Protein AF-0000000082700408 (afdb_homodimer)

Sequence (330 aa):
LHREDLQDSHQLRCMERTVGEIAFQLDRRILASVFQDRVRLYGISVSNITEKINEFSIDCQTNKVNENKRSEMLKRYSDIMNKLCEYGYDPKVHPQFSEYLVNTYGILKERPQPGSNELKSLMDPETLKKTASSAVPADDLKDVLVLLRCLKHLSKEDGKPLFVWLHREDLQDSHQLRCMERTVGEIAFQLDRRILASVFQDRVRLYGISVSNITEKINEFSIDCQTNKVNENKRSEMLKRYSDIMNKLCEYGYDPKVHPQFSEYLVNTYGILKERPQPGSNELKSLMDPETLKKTASSAVPADDLKDVLVLLRCLKHLSKEDGKPLFVW

Organism: NCBI:txid1415580

pLDDT: mean 93.38, std 8.68, range [39.99, 98.85]

Solvent-accessible surface area (backbone atoms only — not comparable to full-atom values): 17845 Å² total; per-residue (Å²): 115,65,64,60,52,48,50,49,48,52,51,45,49,52,32,27,10,49,49,7,31,49,36,48,43,36,47,50,52,54,47,44,62,40,43,70,90,52,90,52,58,62,74,56,35,72,70,48,38,69,61,47,46,55,60,70,18,40,35,88,89,75,71,39,74,38,63,68,59,35,50,52,36,50,48,40,44,49,51,51,50,57,56,35,38,75,51,63,47,43,87,89,49,46,37,58,49,33,36,51,38,31,38,71,44,31,54,69,90,65,82,61,56,87,89,34,70,66,39,52,42,66,62,31,68,69,52,46,51,53,37,39,64,71,48,44,60,77,88,48,35,63,59,51,51,28,46,48,51,38,32,50,52,50,20,64,71,73,69,46,65,62,68,77,130,115,66,61,61,49,47,52,49,47,50,52,44,50,53,32,27,9,50,47,7,32,49,35,49,42,37,48,49,52,53,48,44,62,39,42,70,90,51,90,53,60,62,75,57,36,72,73,47,40,70,60,48,45,57,59,70,18,39,34,88,89,74,71,39,72,37,62,68,58,34,51,51,36,50,46,39,44,50,52,52,49,56,57,34,37,76,50,64,47,40,86,90,50,46,37,58,50,33,38,49,37,31,38,72,43,31,54,69,88,67,83,62,55,86,89,34,70,65,40,54,42,66,62,30,67,69,53,46,51,54,37,38,62,71,47,46,58,76,88,48,35,64,59,50,51,28,46,46,50,39,33,51,51,51,20,63,71,73,70,45,64,64,68,78,130

Nearest PDB structures (foldseek):
  3t8s-assembly2_B  TM=2.543E-01  e=2.440E+00  Rattus norvegicus
  3t8s-assembly2_B  TM=2.547E-01  e=2.663E+00  Rattus norvegicus

Radius of gyration: 21.53 Å; Cα contacts (8 Å, |Δi|>4): 358; chains: 2; bounding box: 53×54×48 Å

Foldseek 3Di:
DVVVVVVVVVLLLVLLQLLLQLLVLLFVLLLCQLCVPDDDDPPDTLLCPLVVLQVVQQDPVVRHGNPVSSVSSVVSNVVLQVVLVVLVDDSVPSRVVSVVSCVVRNHDPDDDDPPDPVNVLSQDLVSSLVSLVPRDDPVCSVSSNSSSSSLVVVCVVVVHGSGDD/DVVVVVVVVVLLLVLLQLLLQLLVLLFVLLLCQLCVPDDDDVPDTLLCPLVVLQVVQQDPVVRHGNPVSSVSSVVSNVVLQVVLVVLVDDSVPSRVVSVVSCVVRNHDPDDDDPPDPVNVLSQDLVSSLVSLVPRDDPVCSVSSNSSSSSLVVVCVVVVHGSGDD

InterPro domains:
  IPR026715 Speriolin [PTHR22192] (7-165)
  IPR029384 Speriolin, C-terminal [PF15059] (19-165)

Secondary structure (DSSP, 8-state):
-HHHHHHHHHHHHHHHHHHHHHHHHHHHHHHHHH-TT-S--TT--GGGHHHHHHHHTB-TTT--B-HHHHHHHHHHHHHHHHHHHTTT--TTTHHHHHHHHHHHH---SSPPPTT-HHHHHHT-HHHHHHHHHHHS-HHHHHHHHHHHHHHHHHHHHHT--SS--/-HHHHHHHHHHHHHHHHHHHHHHHHHHHHHHHHH-TT-S--TT--GGGHHHHHHHHTB-TTT--B-HHHHHHHHHHHHHHHHHHHTTT--TTTHHHHHHHHHHHH---SSPPPTT-HHHHHHT-HHHHHHHHHHHS-HHHHHHHHHHHHHHHHHHHHHT--SS--

Structure (mmCIF, N/CA/C/O backbone):
data_AF-0000000082700408-model_v1
#
loop_
_entity.id
_entity.type
_entity.pdbx_description
1 polymer 'Speriolin-like protein'
#
loop_
_atom_site.group_PDB
_atom_site.id
_atom_site.type_symbol
_atom_site.label_atom_id
_atom_site.label_alt_id
_atom_site.label_comp_id
_atom_site.label_asym_id
_atom_site.label_entity_id
_atom_site.label_seq_id
_atom_site.pdbx_PDB_ins_code
_atom_site.Cartn_x
_atom_site.Cartn_y
_atom_site.Cartn_z
_atom_site.occupancy
_atom_site.B_iso_or_equiv
_atom_site.auth_seq_id
_atom_site.auth_comp_id
_atom_site.auth_asym_id
_atom_site.auth_atom_id
_atom_site.pdbx_PDB_model_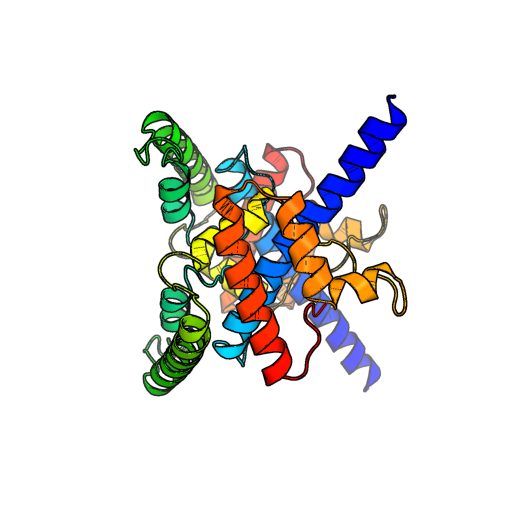num
ATOM 1 N N . LEU A 1 1 ? 27.05 -9.124 -28.325 1 39.99 1 LEU A N 1
ATOM 2 C CA . LEU A 1 1 ? 27.127 -9.781 -27.025 1 39.99 1 LE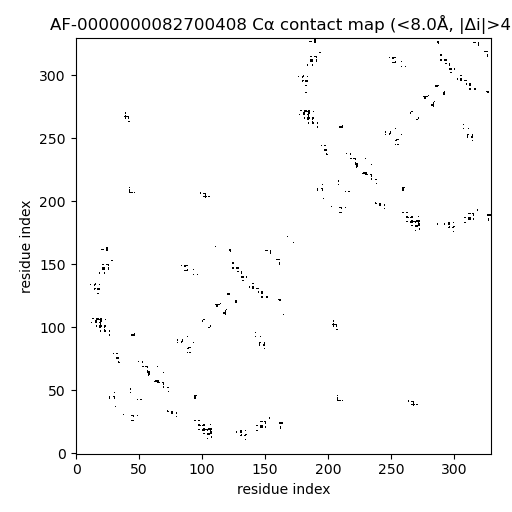U A CA 1
ATOM 3 C C . LEU A 1 1 ? 26.513 -8.907 -25.936 1 39.99 1 LEU A C 1
ATOM 5 O O . LEU A 1 1 ? 25.73 -9.389 -25.115 1 39.99 1 LEU A O 1
ATOM 9 N N . HIS A 1 2 ? 26.712 -7.443 -25.977 1 56.14 2 HIS A N 1
ATOM 10 C CA . HIS A 1 2 ? 26.285 -6.479 -24.969 1 56.14 2 HIS A CA 1
ATOM 11 C C . HIS A 1 2 ? 24.797 -6.169 -25.099 1 56.14 2 HIS A C 1
ATOM 13 O O . HIS A 1 2 ? 24.085 -6.091 -24.095 1 56.14 2 HIS A O 1
ATOM 19 N N . ARG A 1 3 ? 24.446 -5.944 -26.24 1 57.37 3 ARG A N 1
ATOM 20 C CA . ARG A 1 3 ? 23.043 -5.65 -26.511 1 57.37 3 ARG A CA 1
ATOM 21 C C . ARG A 1 3 ? 22.159 -6.85 -26.187 1 57.37 3 ARG A C 1
ATOM 23 O O . ARG A 1 3 ? 21.051 -6.691 -25.671 1 57.37 3 ARG A O 1
ATOM 30 N N . GLU A 1 4 ? 22.587 -8.089 -26.572 1 55.62 4 GLU A N 1
ATOM 31 C CA . GLU A 1 4 ? 21.876 -9.317 -26.231 1 55.62 4 GLU A CA 1
ATOM 32 C C . GLU A 1 4 ? 21.76 -9.486 -24.718 1 55.62 4 GLU A C 1
ATOM 34 O O . GLU A 1 4 ? 20.72 -9.912 -24.213 1 55.62 4 GLU A O 1
ATOM 39 N N . ASP A 1 5 ? 22.752 -9.09 -24.05 1 62.7 5 ASP A N 1
ATOM 40 C CA . ASP A 1 5 ? 22.748 -9.155 -22.592 1 62.7 5 ASP A CA 1
ATOM 41 C C . ASP A 1 5 ? 21.759 -8.153 -22 1 62.7 5 ASP A C 1
ATOM 43 O O . ASP A 1 5 ? 21.056 -8.462 -21.036 1 62.7 5 ASP A O 1
ATOM 47 N N . LEU A 1 6 ? 21.685 -6.901 -22.707 1 63.22 6 LEU A N 1
ATOM 48 C CA . LEU A 1 6 ? 20.775 -5.868 -22.224 1 63.22 6 LEU A CA 1
ATOM 49 C C . LEU A 1 6 ? 19.325 -6.248 -22.501 1 63.22 6 LEU A C 1
ATOM 51 O O . LEU A 1 6 ? 18.449 -6.024 -21.663 1 63.22 6 LEU A O 1
ATOM 55 N N . GLN A 1 7 ? 19.083 -6.782 -23.698 1 69 7 GLN A N 1
ATOM 56 C CA . GLN A 1 7 ? 17.741 -7.23 -24.056 1 69 7 GLN A CA 1
ATOM 57 C C . GLN A 1 7 ? 17.279 -8.364 -23.146 1 69 7 GLN A C 1
ATOM 59 O O . GLN A 1 7 ? 16.116 -8.407 -22.74 1 69 7 GLN A O 1
ATOM 64 N N . ASP A 1 8 ? 18.299 -9.074 -22.871 1 74.28 8 ASP A N 1
ATOM 65 C CA . ASP A 1 8 ? 17.993 -10.19 -21.981 1 74.28 8 ASP A CA 1
ATOM 66 C C . ASP A 1 8 ? 17.66 -9.695 -20.575 1 74.28 8 ASP A C 1
ATOM 68 O O . ASP A 1 8 ? 16.745 -10.212 -19.93 1 74.28 8 ASP A O 1
ATOM 72 N N . SER A 1 9 ? 18.334 -8.593 -20.302 1 83.8 9 SER A N 1
ATOM 73 C CA . SER A 1 9 ? 18.088 -8.037 -18.975 1 83.8 9 SER A CA 1
ATOM 74 C C . SER A 1 9 ? 16.74 -7.327 -18.914 1 83.8 9 SER A C 1
ATOM 76 O O . SER A 1 9 ? 16.012 -7.449 -17.927 1 83.8 9 SER A O 1
ATOM 78 N N . HIS A 1 10 ? 16.427 -6.68 -19.99 1 87.85 10 HIS A N 1
ATOM 79 C CA . HIS A 1 10 ? 15.155 -5.969 -20.03 1 87.85 10 HIS A CA 1
ATOM 80 C C . HIS A 1 10 ? 13.98 -6.942 -20.053 1 87.85 10 HIS A C 1
ATOM 82 O O . HIS A 1 10 ? 12.982 -6.733 -19.361 1 87.85 10 HIS A O 1
ATOM 88 N N . GLN A 1 11 ? 14.145 -7.905 -20.882 1 88.65 11 GLN A N 1
ATOM 89 C CA . GLN A 1 11 ? 13.095 -8.915 -20.972 1 88.65 11 GLN A CA 1
ATOM 90 C C . GLN A 1 11 ? 12.885 -9.611 -19.63 1 88.65 11 GLN A C 1
ATOM 92 O O . GLN A 1 11 ? 11.747 -9.86 -19.225 1 88.65 11 GLN A O 1
ATOM 97 N N . LEU A 1 12 ? 13.981 -9.915 -19.01 1 92.01 12 LEU A N 1
ATOM 98 C CA . LEU A 1 12 ? 13.88 -10.561 -17.706 1 92.01 12 LEU A CA 1
ATOM 99 C C . LEU A 1 12 ? 13.175 -9.654 -16.703 1 92.01 12 LEU A C 1
ATOM 101 O O . LEU A 1 12 ? 12.338 -10.116 -15.923 1 92.01 12 LEU A O 1
ATOM 105 N N . ARG A 1 13 ? 13.495 -8.448 -16.705 1 92.53 13 ARG A N 1
ATOM 106 C CA . ARG A 1 13 ? 12.87 -7.495 -15.795 1 92.53 13 ARG A CA 1
ATOM 107 C C . ARG A 1 13 ? 11.364 -7.422 -16.028 1 92.53 13 ARG A C 1
ATOM 109 O O . ARG A 1 13 ? 10.586 -7.346 -15.075 1 92.53 13 ARG A O 1
ATOM 116 N N . CYS A 1 14 ? 11.005 -7.459 -17.244 1 93.38 14 CYS A N 1
ATOM 117 C CA . CYS A 1 14 ? 9.585 -7.436 -17.577 1 93.38 14 CYS A CA 1
ATOM 118 C C . CYS A 1 14 ? 8.887 -8.695 -17.076 1 93.38 14 CYS A C 1
ATOM 120 O O . CYS A 1 14 ? 7.772 -8.626 -16.556 1 93.38 14 CYS A O 1
ATOM 122 N N . MET A 1 15 ? 9.532 -9.749 -17.238 1 95.24 15 MET A N 1
ATOM 123 C CA . MET A 1 15 ? 8.976 -11.015 -16.767 1 95.24 15 MET A CA 1
ATOM 124 C C . MET A 1 15 ? 8.846 -11.02 -15.247 1 95.24 15 MET A C 1
ATOM 126 O O . MET A 1 15 ? 7.85 -11.504 -14.707 1 95.24 15 MET A O 1
ATOM 130 N N . GLU A 1 16 ? 9.801 -10.464 -14.628 1 96.51 16 GLU A N 1
ATOM 131 C CA . GLU A 1 16 ? 9.775 -10.359 -13.172 1 96.51 16 GLU A CA 1
ATOM 132 C C . GLU A 1 16 ? 8.624 -9.474 -12.704 1 96.51 16 GLU A C 1
ATOM 134 O O . GLU A 1 16 ? 7.917 -9.817 -11.754 1 96.51 16 GLU A O 1
ATOM 139 N N . ARG A 1 17 ? 8.45 -8.422 -13.413 1 96.79 17 ARG A N 1
ATOM 140 C CA . ARG A 1 17 ? 7.354 -7.527 -13.058 1 96.79 17 ARG A CA 1
ATOM 141 C C . ARG A 1 17 ? 6.003 -8.191 -13.304 1 96.79 17 ARG A C 1
ATOM 143 O O . ARG A 1 17 ? 5.037 -7.931 -12.584 1 96.79 17 ARG A O 1
ATOM 150 N N . THR A 1 18 ? 5.951 -9.022 -14.268 1 97.35 18 THR A N 1
ATOM 151 C CA . THR A 1 18 ? 4.729 -9.778 -14.521 1 97.35 18 THR A CA 1
ATOM 152 C C . THR A 1 18 ? 4.401 -10.686 -13.34 1 97.35 18 THR A C 1
ATOM 154 O O . THR A 1 18 ? 3.237 -10.82 -12.958 1 97.35 18 THR A O 1
ATOM 157 N N . VAL A 1 19 ? 5.443 -11.236 -12.758 1 98.32 19 VAL A N 1
ATOM 158 C CA . VAL A 1 19 ? 5.251 -12.095 -11.594 1 98.32 19 VAL A CA 1
ATOM 159 C C . VAL A 1 19 ? 4.725 -11.268 -10.423 1 98.32 19 VAL A C 1
ATOM 161 O O . VAL A 1 19 ? 3.772 -11.67 -9.75 1 98.32 19 VAL A O 1
ATOM 164 N N . GLY A 1 20 ? 5.32 -10.109 -10.228 1 98.34 20 GLY A N 1
ATOM 165 C CA . GLY A 1 20 ? 4.79 -9.205 -9.22 1 98.34 20 GLY A CA 1
ATOM 166 C C . GLY A 1 20 ? 3.347 -8.812 -9.471 1 98.34 20 GLY A C 1
ATOM 167 O O . GLY A 1 20 ? 2.552 -8.716 -8.533 1 98.34 20 GLY A O 1
ATOM 168 N N . GLU A 1 21 ? 3.046 -8.659 -10.733 1 98.16 21 GLU A N 1
ATOM 169 C CA . GLU A 1 21 ? 1.692 -8.261 -11.107 1 98.16 21 GLU A CA 1
ATOM 170 C C . GLU A 1 21 ? 0.69 -9.374 -10.815 1 98.16 21 GLU A C 1
ATOM 172 O O . GLU A 1 21 ? -0.437 -9.106 -10.392 1 98.16 21 GLU A O 1
ATOM 177 N N . ILE A 1 22 ? 1.049 -10.587 -11.013 1 98.51 22 ILE A N 1
ATOM 178 C CA . ILE A 1 22 ? 0.193 -11.721 -10.685 1 98.51 22 ILE A CA 1
ATOM 179 C C . ILE A 1 22 ? -0.19 -11.668 -9.208 1 98.51 22 ILE A C 1
ATOM 181 O O . ILE A 1 22 ? -1.37 -11.762 -8.862 1 98.51 22 ILE A O 1
ATOM 185 N N . ALA A 1 23 ? 0.787 -11.451 -8.357 1 98.64 23 ALA A N 1
ATOM 186 C CA . ALA A 1 23 ? 0.569 -11.397 -6.914 1 98.64 23 ALA A CA 1
ATOM 187 C C . ALA A 1 23 ? -0.302 -10.203 -6.535 1 98.64 23 ALA A C 1
ATOM 189 O O . ALA A 1 23 ? -1.236 -10.336 -5.741 1 98.64 23 ALA A O 1
ATOM 190 N N . PHE A 1 24 ? -0.023 -9.155 -7.146 1 97.73 24 PHE A N 1
ATOM 191 C CA . PHE A 1 24 ? -0.729 -7.916 -6.84 1 97.73 24 PHE A CA 1
ATOM 192 C C . PHE A 1 24 ? -2.199 -8.022 -7.226 1 97.73 24 PHE A C 1
ATOM 194 O O . PHE A 1 24 ? -3.077 -7.602 -6.469 1 97.73 24 PHE A O 1
ATOM 201 N N . GLN A 1 25 ? -2.48 -8.498 -8.41 1 97.62 25 GLN A N 1
ATOM 202 C CA . GLN A 1 25 ? -3.845 -8.636 -8.906 1 97.62 25 GLN A CA 1
ATOM 203 C C . GLN A 1 25 ? -4.652 -9.598 -8.038 1 97.62 25 GLN A C 1
ATOM 205 O O . GLN A 1 25 ? -5.836 -9.368 -7.783 1 97.62 25 GLN A O 1
ATOM 210 N N . LEU A 1 26 ? -4.023 -10.651 -7.617 1 98.62 26 LEU A N 1
ATOM 211 C CA . LEU A 1 26 ? -4.712 -11.575 -6.723 1 98.62 26 LEU A CA 1
ATOM 212 C C . LEU A 1 26 ? -5.051 -10.899 -5.398 1 98.62 26 LEU A C 1
ATOM 214 O O . LEU A 1 26 ? -6.19 -10.973 -4.932 1 98.62 26 LEU A O 1
ATOM 218 N N . ASP A 1 27 ? -4.045 -10.219 -4.821 1 98.07 27 ASP A N 1
ATOM 219 C CA . ASP A 1 27 ? -4.264 -9.505 -3.567 1 98.07 27 ASP A CA 1
ATOM 220 C C . ASP A 1 27 ? -5.423 -8.518 -3.691 1 98.07 27 ASP A C 1
ATOM 222 O O . ASP A 1 27 ? -6.274 -8.436 -2.803 1 98.07 27 ASP A O 1
ATOM 226 N N . ARG A 1 28 ? -5.463 -7.863 -4.751 1 96.35 28 ARG A N 1
ATOM 227 C CA . ARG A 1 28 ? -6.491 -6.847 -4.954 1 96.35 28 ARG A CA 1
ATOM 228 C C . ARG A 1 28 ? -7.881 -7.475 -4.992 1 96.35 28 ARG A C 1
ATOM 230 O O . ARG A 1 28 ? -8.834 -6.917 -4.445 1 96.35 28 ARG A O 1
ATOM 237 N N . ARG A 1 29 ? -7.987 -8.57 -5.597 1 97.02 29 ARG A N 1
ATOM 238 C CA . ARG A 1 29 ? -9.278 -9.243 -5.69 1 97.02 29 ARG A CA 1
ATOM 239 C C . ARG A 1 29 ? -9.714 -9.783 -4.332 1 97.02 29 ARG A C 1
ATOM 241 O O . ARG A 1 29 ? -10.893 -9.712 -3.979 1 97.02 29 ARG A O 1
ATOM 248 N N . ILE A 1 30 ? -8.769 -10.278 -3.613 1 98.24 30 ILE A N 1
ATOM 249 C CA . ILE A 1 30 ? -9.08 -10.752 -2.268 1 98.24 30 ILE A CA 1
ATOM 250 C C . ILE A 1 30 ? -9.573 -9.588 -1.412 1 98.24 30 ILE A C 1
ATOM 252 O O . ILE A 1 30 ? -10.626 -9.679 -0.777 1 98.24 30 ILE A O 1
ATOM 256 N N . LEU A 1 31 ? -8.852 -8.548 -1.45 1 97.61 31 LEU A N 1
ATOM 257 C CA . LEU A 1 31 ? -9.195 -7.386 -0.638 1 97.61 31 LEU A CA 1
ATOM 258 C C . LEU A 1 31 ? -10.536 -6.8 -1.065 1 97.61 31 LEU A C 1
ATOM 260 O O . LEU A 1 31 ? -11.349 -6.419 -0.22 1 97.61 31 LEU A O 1
ATOM 264 N N . ALA A 1 32 ? -10.771 -6.739 -2.327 1 95.57 32 ALA A N 1
ATOM 265 C CA . ALA A 1 32 ? -12.03 -6.204 -2.839 1 95.57 32 ALA A CA 1
ATOM 266 C C . ALA A 1 32 ? -13.211 -7.059 -2.392 1 95.57 32 ALA A C 1
ATOM 268 O O . ALA A 1 32 ? -14.305 -6.542 -2.154 1 95.57 32 ALA A O 1
ATOM 269 N N . SER A 1 33 ? -12.999 -8.32 -2.315 1 96.18 33 SER A N 1
ATOM 270 C CA . SER A 1 33 ? -14.058 -9.223 -1.875 1 96.18 33 SER A CA 1
ATOM 271 C C . SER A 1 33 ? -14.423 -8.976 -0.415 1 96.18 33 SER A C 1
ATOM 273 O O . SER A 1 33 ? -15.583 -9.126 -0.027 1 96.18 33 SER A O 1
ATOM 275 N N . VAL A 1 34 ? -13.487 -8.585 0.355 1 97.65 34 VAL A N 1
ATOM 276 C CA . VAL A 1 34 ? -13.695 -8.429 1.791 1 97.65 34 VAL A CA 1
ATOM 277 C C . VAL A 1 34 ? -14.149 -7.004 2.096 1 97.65 34 VAL A C 1
ATOM 279 O O . VAL A 1 34 ? -15.077 -6.796 2.882 1 97.65 34 VAL A O 1
ATOM 282 N N . PHE A 1 35 ? -13.502 -6.079 1.476 1 96.5 35 PHE A N 1
ATOM 283 C CA . PHE A 1 35 ? -13.783 -4.67 1.725 1 96.5 35 PHE A CA 1
ATOM 284 C C . PHE A 1 35 ? -14.58 -4.066 0.575 1 96.5 35 PHE A C 1
ATOM 286 O O . PHE A 1 35 ? -14.106 -3.15 -0.102 1 96.5 35 PHE A O 1
ATOM 293 N N . GLN A 1 36 ? -15.735 -4.375 0.366 1 93.84 36 GLN A N 1
ATOM 294 C CA . GLN A 1 36 ? -16.571 -4.085 -0.794 1 93.84 36 GLN A CA 1
ATOM 295 C C . GLN A 1 36 ? -16.944 -2.606 -0.847 1 93.84 36 GLN A C 1
ATOM 297 O O . GLN A 1 36 ? -17.231 -2.07 -1.919 1 93.84 36 GLN A O 1
ATOM 302 N N . ASP A 1 37 ? -16.852 -1.935 0.28 1 87.37 37 ASP A N 1
ATOM 303 C CA . ASP A 1 37 ? -17.305 -0.549 0.339 1 87.37 37 ASP A CA 1
ATOM 304 C C . ASP A 1 37 ? -16.123 0.417 0.322 1 87.37 37 ASP A C 1
ATOM 306 O O . ASP A 1 37 ? -16.279 1.603 0.618 1 87.37 37 ASP A O 1
ATOM 310 N N . ARG A 1 38 ? -15.037 -0.124 -0.049 1 88.94 38 ARG A N 1
ATOM 311 C CA . ARG A 1 38 ? -13.848 0.722 -0.033 1 88.94 38 ARG A CA 1
ATOM 312 C C . ARG A 1 38 ? -13.187 0.763 -1.407 1 88.94 38 ARG A C 1
ATOM 314 O O . ARG A 1 38 ? -13.012 -0.275 -2.049 1 88.94 38 ARG A O 1
ATOM 321 N N . VAL A 1 39 ? -12.863 1.915 -1.795 1 85.21 39 VAL A N 1
ATOM 322 C CA . VAL A 1 39 ? -12.254 2.103 -3.108 1 85.21 39 VAL A CA 1
ATOM 323 C C . VAL A 1 39 ? -10.732 2.067 -2.981 1 85.21 39 VAL A C 1
ATOM 325 O O . VAL A 1 39 ? -10.05 1.444 -3.798 1 85.21 39 VAL A O 1
ATOM 328 N N . ARG A 1 40 ? -10.272 2.708 -1.914 1 89.55 40 ARG A N 1
ATOM 329 C CA . ARG A 1 40 ? -8.839 2.754 -1.643 1 89.55 40 ARG A CA 1
ATOM 330 C C . ARG A 1 40 ? -8.482 1.898 -0.432 1 89.55 40 ARG A C 1
ATOM 332 O O . ARG A 1 40 ? -9.221 1.871 0.554 1 89.55 40 ARG A O 1
ATOM 339 N N . LEU A 1 41 ? -7.332 1.251 -0.58 1 92.13 41 LEU A N 1
ATOM 340 C CA . LEU A 1 41 ? -6.941 0.314 0.468 1 92.13 41 LEU A CA 1
ATOM 341 C C . LEU A 1 41 ? -5.496 0.548 0.895 1 92.13 41 LEU A C 1
ATOM 343 O O . LEU A 1 41 ? -4.709 -0.398 0.98 1 92.13 41 LEU A O 1
ATOM 347 N N . TYR A 1 42 ? -5.181 1.803 1.07 1 93.28 42 TYR A N 1
ATOM 348 C CA . TYR A 1 42 ? -3.852 2.151 1.559 1 93.28 42 TYR A CA 1
ATOM 349 C C . TYR A 1 42 ? -3.629 1.608 2.966 1 93.28 42 TYR A C 1
ATOM 351 O O . TYR A 1 42 ? -4.481 1.771 3.843 1 93.28 42 TYR A O 1
ATOM 359 N N . GLY A 1 43 ? -2.504 0.932 3.115 1 93.25 43 GLY A N 1
ATOM 360 C CA . GLY A 1 43 ? -2.177 0.358 4.41 1 93.25 43 GLY A CA 1
ATOM 361 C C . GLY A 1 43 ? -2.828 -0.992 4.647 1 93.25 43 GLY A C 1
ATOM 362 O O . GLY A 1 43 ? -2.649 -1.596 5.706 1 93.25 43 GLY A O 1
ATOM 363 N N . ILE A 1 44 ? -3.524 -1.442 3.648 1 95.16 44 ILE A N 1
ATOM 364 C CA . ILE A 1 44 ? -4.237 -2.708 3.775 1 95.16 44 ILE A CA 1
ATOM 365 C C . ILE A 1 44 ? -3.601 -3.753 2.861 1 95.16 44 ILE A C 1
ATOM 367 O O . ILE A 1 44 ? -3.307 -3.472 1.697 1 95.16 44 ILE A O 1
ATOM 371 N N . SER A 1 45 ? -3.264 -4.875 3.328 1 95.63 45 SER A N 1
ATOM 372 C CA . SER A 1 45 ? -2.791 -6.038 2.586 1 95.63 45 SER A CA 1
ATOM 373 C C . SER A 1 45 ? -3.485 -7.313 3.054 1 95.63 45 SER A C 1
ATOM 375 O O . SER A 1 45 ? -4.216 -7.299 4.047 1 95.63 45 SER A O 1
ATOM 377 N N . VAL A 1 46 ? -3.264 -8.303 2.33 1 97.58 46 VAL A N 1
ATOM 378 C CA . VAL A 1 46 ? -3.888 -9.559 2.732 1 97.58 46 VAL A CA 1
ATOM 379 C C . VAL A 1 46 ? -3.255 -10.059 4.029 1 97.58 46 VAL A C 1
ATOM 381 O O . VAL A 1 46 ? -3.916 -10.715 4.837 1 97.58 46 VAL A O 1
ATOM 384 N N . SER A 1 47 ? -2.034 -9.629 4.276 1 95.29 47 SER A N 1
ATOM 385 C CA . SER A 1 47 ? -1.317 -10.081 5.464 1 95.29 47 SER A CA 1
ATOM 386 C C . SER A 1 47 ? -1.893 -9.453 6.729 1 95.29 47 SER A C 1
ATOM 388 O O . SER A 1 47 ? -1.778 -10.02 7.818 1 95.29 47 SER A O 1
ATOM 390 N N . ASN A 1 48 ? -2.499 -8.285 6.616 1 94.96 48 ASN A N 1
ATOM 391 C CA . ASN A 1 48 ? -3.041 -7.646 7.811 1 94.96 48 ASN A CA 1
A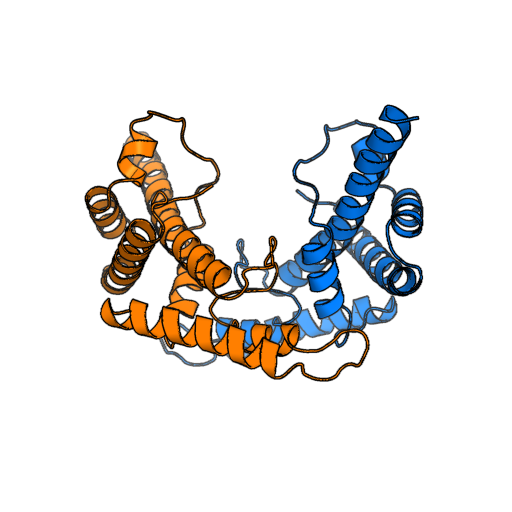TOM 392 C C . ASN A 1 48 ? -4.558 -7.505 7.732 1 94.96 48 ASN A C 1
ATOM 394 O O . ASN A 1 48 ? -5.145 -6.666 8.419 1 94.96 48 ASN A O 1
ATOM 398 N N . ILE A 1 49 ? -5.149 -8.327 6.972 1 97.07 49 ILE A N 1
ATOM 399 C CA . ILE A 1 49 ? -6.556 -8.186 6.615 1 97.07 49 ILE A CA 1
ATOM 400 C C . ILE A 1 49 ? -7.425 -8.366 7.858 1 97.07 49 ILE A C 1
ATOM 402 O O . ILE A 1 49 ? -8.421 -7.661 8.035 1 97.07 49 ILE A O 1
ATOM 406 N N . THR A 1 50 ? -7.116 -9.283 8.77 1 96.31 50 THR A N 1
ATOM 407 C CA . THR A 1 50 ? -7.922 -9.525 9.961 1 96.31 50 THR A CA 1
ATOM 408 C C . THR A 1 50 ? -7.878 -8.321 10.898 1 96.31 50 THR A C 1
ATOM 410 O O . THR A 1 50 ? -8.901 -7.932 11.467 1 96.31 50 THR A O 1
ATOM 413 N N . GLU A 1 51 ? -6.708 -7.738 10.979 1 94.97 51 GLU A N 1
ATOM 414 C CA . GLU A 1 51 ? -6.568 -6.528 11.783 1 94.97 51 GLU A CA 1
ATOM 415 C C . GLU A 1 51 ? -7.395 -5.382 11.205 1 94.97 51 GLU A C 1
ATOM 417 O O . GLU A 1 51 ? -8.063 -4.657 11.944 1 94.97 51 GLU A O 1
ATOM 422 N N . LYS A 1 52 ? -7.378 -5.304 9.908 1 95.8 52 LYS A N 1
ATOM 423 C CA . LYS A 1 52 ? -8.083 -4.208 9.25 1 95.8 52 LYS A CA 1
ATOM 424 C C . LYS A 1 52 ? -9.594 -4.413 9.308 1 95.8 52 LYS A C 1
ATOM 426 O O . LYS A 1 52 ? -10.353 -3.447 9.413 1 95.8 52 LYS A O 1
ATOM 431 N N . ILE A 1 53 ? -10.01 -5.621 9.306 1 96.92 53 ILE A N 1
ATOM 432 C CA . ILE A 1 53 ? -11.424 -5.916 9.509 1 96.92 53 ILE A CA 1
ATOM 433 C C . ILE A 1 53 ? -11.866 -5.407 10.879 1 96.92 53 ILE A C 1
ATOM 435 O O . ILE A 1 53 ? -12.91 -4.762 11.001 1 96.92 53 ILE A O 1
ATOM 439 N N . ASN A 1 54 ? -11.067 -5.667 11.863 1 95.97 54 ASN A N 1
ATOM 440 C CA . ASN A 1 54 ? -11.379 -5.188 13.206 1 95.97 54 ASN A CA 1
ATOM 441 C C . ASN A 1 54 ? -11.408 -3.663 13.264 1 95.97 54 ASN A C 1
ATOM 443 O O . ASN A 1 54 ? -12.315 -3.077 13.859 1 95.97 54 ASN A O 1
ATOM 447 N N . GLU A 1 55 ? -10.484 -3.13 12.636 1 92.6 55 GLU A N 1
ATOM 448 C CA . GLU A 1 55 ? -10.4 -1.672 12.616 1 92.6 55 GLU A CA 1
ATOM 449 C C . GLU A 1 55 ? -11.619 -1.058 11.933 1 92.6 55 GLU A C 1
ATOM 451 O O . GLU A 1 55 ? -12.203 -0.098 12.439 1 92.6 55 GLU A O 1
ATOM 456 N N . PHE A 1 56 ? -12.04 -1.664 10.843 1 92.63 56 PHE A N 1
ATOM 457 C CA . PHE A 1 56 ? -13.1 -1.09 10.023 1 92.63 56 PHE A CA 1
ATOM 458 C C . PHE A 1 56 ? -14.471 -1.417 10.603 1 92.63 56 PHE A C 1
ATOM 460 O O . PHE A 1 56 ? -15.478 -0.836 10.194 1 92.63 56 PHE A O 1
ATOM 467 N N . SER A 1 57 ? -14.466 -2.248 11.575 1 94.64 57 SER A N 1
ATOM 468 C CA . SER A 1 57 ? -15.735 -2.627 12.188 1 94.64 57 SER A CA 1
ATOM 469 C C . SER A 1 57 ? -16.097 -1.69 13.335 1 94.64 57 SER A C 1
ATOM 471 O O . SER A 1 57 ? -17.177 -1.804 13.919 1 94.64 57 SER A O 1
ATOM 473 N N . ILE A 1 58 ? -15.197 -0.858 13.7 1 92.39 58 ILE A N 1
ATOM 474 C CA . ILE A 1 58 ? -15.434 0.077 14.794 1 92.39 58 ILE A CA 1
ATOM 475 C C . ILE A 1 58 ? -16.202 1.292 14.277 1 92.39 58 ILE A C 1
ATOM 477 O O . ILE A 1 58 ? -15.817 1.896 13.273 1 92.39 58 ILE A O 1
ATOM 481 N N . ASP A 1 59 ? -17.271 1.656 14.961 1 88.49 59 ASP A N 1
ATOM 482 C CA . ASP A 1 59 ? -18.06 2.838 14.627 1 88.49 59 ASP A CA 1
ATOM 483 C C . ASP A 1 59 ? -17.322 4.118 15.014 1 88.49 59 ASP A C 1
ATOM 485 O O . ASP A 1 59 ? -16.942 4.295 16.174 1 88.49 59 ASP A O 1
ATOM 489 N N . CYS A 1 60 ? -17.138 5.009 14.117 1 77.09 60 CYS A N 1
ATOM 490 C CA . CYS A 1 60 ? -16.325 6.201 14.33 1 77.09 60 CYS A CA 1
ATOM 491 C C . CYS A 1 60 ? -17.013 7.166 15.288 1 77.09 60 CYS A C 1
ATOM 493 O O . CYS A 1 60 ? -16.353 7.985 15.93 1 77.09 60 CYS A O 1
ATOM 495 N N . GLN A 1 61 ? -18.361 7.107 15.388 1 82.73 61 GLN A N 1
ATOM 496 C CA . GLN A 1 61 ? -19.115 8.005 16.256 1 82.73 61 GLN A CA 1
ATOM 497 C C . GLN A 1 61 ? -19.17 7.471 17.685 1 82.73 61 GLN A C 1
ATOM 499 O O . GLN A 1 61 ? -19.011 8.23 18.643 1 82.73 61 GLN A O 1
ATOM 504 N N . THR A 1 62 ? -19.275 6.109 17.8 1 89.83 62 THR A N 1
ATOM 505 C CA . THR A 1 62 ? -19.508 5.536 19.121 1 89.83 62 THR A CA 1
ATOM 506 C C . THR A 1 62 ? -18.245 4.86 19.647 1 89.83 62 THR A C 1
ATOM 508 O O . THR A 1 62 ? -18.153 4.544 20.836 1 89.83 62 THR A O 1
ATOM 511 N N . ASN A 1 63 ? -17.299 4.584 18.698 1 88.35 63 ASN A N 1
ATOM 512 C CA . ASN A 1 63 ? -16.077 3.861 19.031 1 88.35 63 ASN A CA 1
ATOM 513 C C . ASN A 1 63 ? -16.377 2.445 19.515 1 88.35 63 ASN A C 1
ATOM 515 O O . ASN A 1 63 ? -15.636 1.893 20.331 1 88.35 63 ASN A O 1
ATOM 519 N N . LYS A 1 64 ? -17.594 2.043 19.186 1 94.84 64 LYS A N 1
ATOM 520 C CA . LYS A 1 64 ? -17.98 0.67 19.502 1 94.84 64 LYS A CA 1
ATOM 521 C C . LYS A 1 64 ? -17.92 -0.217 18.262 1 94.84 64 LYS A C 1
ATOM 523 O O . LYS A 1 64 ? -18.103 0.261 17.14 1 94.84 64 LYS A O 1
ATOM 528 N N . VAL A 1 65 ? -17.731 -1.459 18.549 1 95 65 VAL A N 1
ATOM 529 C CA . VAL A 1 65 ? -17.643 -2.427 17.461 1 95 65 VAL A CA 1
ATOM 530 C C . VAL A 1 65 ? -19.034 -2.694 16.892 1 95 65 VAL A C 1
ATOM 532 O O . VAL A 1 65 ? -19.981 -2.944 17.643 1 95 65 VAL A O 1
ATOM 535 N N . ASN A 1 66 ? -19.225 -2.563 15.649 1 95.86 66 ASN A N 1
ATOM 536 C CA . ASN A 1 66 ? -20.403 -3.056 14.943 1 95.86 66 ASN A CA 1
ATOM 537 C C . ASN A 1 66 ? -20.289 -4.546 14.635 1 95.86 66 ASN A C 1
ATOM 539 O O . ASN A 1 66 ? -19.712 -4.931 13.617 1 95.86 66 ASN A O 1
ATOM 543 N N . GLU A 1 67 ? -20.839 -5.326 15.42 1 95.38 67 GLU A N 1
ATOM 544 C CA . GLU A 1 67 ? -20.673 -6.775 15.365 1 95.38 67 GLU A CA 1
ATOM 545 C C . GLU A 1 67 ? -21.215 -7.344 14.056 1 95.38 67 GLU A C 1
ATOM 547 O O . GLU A 1 67 ? -20.67 -8.311 13.521 1 95.38 67 GLU A O 1
ATOM 552 N N . ASN A 1 68 ? -22.308 -6.799 13.611 1 95.96 68 ASN A N 1
ATOM 553 C CA . ASN A 1 68 ? -22.87 -7.277 12.352 1 95.96 68 ASN A CA 1
ATOM 554 C C . ASN A 1 68 ? -21.921 -7.027 11.184 1 95.96 68 ASN A C 1
ATOM 556 O O . ASN A 1 68 ? -21.693 -7.917 10.363 1 95.96 68 ASN A O 1
ATOM 560 N N . LYS A 1 69 ? -21.414 -5.81 11.173 1 95.18 69 LYS A N 1
ATOM 561 C CA . LYS A 1 69 ? -20.455 -5.456 10.131 1 95.18 69 LYS A CA 1
ATOM 562 C C . LYS A 1 69 ? -19.21 -6.335 10.207 1 95.18 69 LYS A C 1
ATOM 564 O O . LYS A 1 69 ? -18.744 -6.85 9.189 1 95.18 69 LYS A O 1
ATOM 569 N N . ARG A 1 70 ? -18.662 -6.52 11.341 1 96.88 70 ARG A N 1
ATOM 570 C CA . ARG A 1 70 ? -17.487 -7.358 11.555 1 96.88 70 ARG A CA 1
ATOM 571 C C . ARG A 1 70 ? -17.741 -8.788 11.09 1 96.88 70 ARG A C 1
ATOM 573 O O . ARG A 1 70 ? -16.919 -9.371 10.38 1 96.88 70 ARG A O 1
ATOM 580 N N . SER A 1 71 ? -18.899 -9.311 11.5 1 97.76 71 SER A N 1
ATOM 581 C CA . SER A 1 71 ? -19.254 -10.685 11.161 1 97.76 71 SER A CA 1
ATOM 582 C C . SER A 1 71 ? -19.377 -10.868 9.652 1 97.76 71 SER A C 1
ATOM 584 O O . SER A 1 71 ? -18.944 -11.886 9.108 1 97.76 71 SER A O 1
ATOM 586 N N . GLU A 1 72 ? -19.918 -9.911 9.019 1 97.5 72 GLU A N 1
ATOM 587 C CA . GLU A 1 72 ? -20.074 -9.987 7.57 1 97.5 72 GLU A CA 1
ATOM 588 C C . GLU A 1 72 ? -18.719 -9.984 6.868 1 97.5 72 GLU A C 1
ATOM 590 O O . GLU A 1 72 ? -18.492 -10.764 5.941 1 97.5 72 GLU A O 1
ATOM 595 N N . MET A 1 73 ? -17.857 -9.117 7.281 1 97.4 73 MET A N 1
ATOM 596 C CA . MET A 1 73 ? -16.532 -9.029 6.672 1 97.4 73 MET A CA 1
ATOM 597 C C . MET A 1 73 ? -15.726 -10.295 6.939 1 97.4 73 MET A C 1
ATOM 599 O O . MET A 1 73 ? -15.028 -10.79 6.052 1 97.4 73 MET A O 1
ATOM 603 N N . LEU A 1 74 ? -15.848 -10.795 8.147 1 98.16 74 LEU A N 1
ATOM 604 C CA . LEU A 1 74 ? -15.15 -12.029 8.493 1 98.16 74 LEU A CA 1
ATOM 605 C C . LEU A 1 74 ? -15.681 -13.202 7.676 1 98.16 74 LEU A C 1
ATOM 607 O O . LEU A 1 74 ? -14.916 -14.082 7.276 1 98.16 74 LEU A O 1
ATOM 611 N N . LYS A 1 75 ? -16.955 -13.184 7.469 1 98.46 75 LYS A N 1
ATOM 612 C CA . LYS A 1 75 ? -17.551 -14.228 6.64 1 98.46 75 LYS A CA 1
ATOM 613 C C . LYS A 1 75 ? -17.028 -14.158 5.208 1 98.46 75 LYS A C 1
ATOM 615 O O . LYS A 1 75 ? -16.686 -15.184 4.616 1 98.46 75 LYS A O 1
ATOM 620 N N . ARG A 1 76 ? -16.966 -12.992 4.648 1 98.19 76 ARG A N 1
ATOM 621 C CA . ARG A 1 76 ? -16.423 -12.827 3.304 1 98.19 76 ARG A CA 1
ATOM 622 C C . ARG A 1 76 ? -14.977 -13.305 3.235 1 98.19 76 ARG A C 1
ATOM 624 O O . ARG A 1 76 ? -14.578 -13.956 2.267 1 98.19 76 ARG A O 1
ATOM 631 N N . TYR A 1 77 ? -14.226 -12.959 4.273 1 98.45 77 TYR A N 1
ATOM 632 C CA . TYR A 1 77 ? -12.834 -13.392 4.331 1 98.45 77 TYR A CA 1
ATOM 633 C C . TYR A 1 77 ? -12.738 -14.912 4.39 1 98.45 77 TYR A C 1
ATOM 635 O O . TYR A 1 77 ? -11.969 -15.521 3.644 1 98.45 77 TYR A O 1
ATOM 643 N N . SER A 1 78 ? -13.552 -15.501 5.215 1 98.42 78 SER A N 1
ATOM 644 C CA . SER A 1 78 ? -13.559 -16.954 5.346 1 98.42 78 SER A CA 1
ATOM 645 C C . SER A 1 78 ? -13.974 -17.625 4.041 1 98.42 78 SER A C 1
ATOM 647 O O . SER A 1 78 ? -13.379 -18.625 3.635 1 98.42 78 SER A O 1
ATOM 649 N N . ASP A 1 79 ? -14.936 -17.085 3.456 1 98.34 79 ASP A N 1
ATOM 650 C CA . ASP A 1 79 ? -15.44 -17.655 2.21 1 98.34 79 ASP A CA 1
ATOM 651 C C . ASP A 1 79 ? -14.364 -17.643 1.127 1 98.34 79 ASP A C 1
ATOM 653 O O . ASP A 1 79 ? -14.131 -18.657 0.464 1 98.34 79 ASP A O 1
ATOM 657 N N . ILE A 1 80 ? -13.72 -16.569 0.986 1 98.42 80 ILE A N 1
ATOM 658 C CA . ILE A 1 80 ? -12.743 -16.465 -0.093 1 98.42 80 ILE A CA 1
ATOM 659 C C . ILE A 1 80 ? -11.512 -17.304 0.242 1 98.42 80 ILE A C 1
ATOM 661 O O . ILE A 1 80 ? -10.914 -17.921 -0.643 1 98.42 80 ILE A O 1
ATOM 665 N N . MET A 1 81 ? -11.108 -17.369 1.518 1 98.52 81 MET A N 1
ATOM 666 C CA . MET A 1 81 ? -9.974 -18.205 1.9 1 98.52 81 MET A CA 1
ATOM 667 C C . MET A 1 81 ? -10.284 -19.681 1.674 1 98.52 81 MET A C 1
ATOM 669 O O . MET A 1 81 ? -9.451 -20.422 1.151 1 98.52 81 MET A O 1
ATOM 673 N N . ASN A 1 82 ? -11.464 -20.058 2.05 1 98.25 82 ASN A N 1
ATOM 674 C CA . ASN A 1 82 ? -11.863 -21.444 1.83 1 98.25 82 ASN A CA 1
ATOM 675 C C . ASN A 1 82 ? -11.832 -21.809 0.349 1 98.25 82 ASN A C 1
ATOM 677 O O . ASN A 1 82 ? -11.354 -22.883 -0.02 1 98.25 82 ASN A O 1
ATOM 681 N N . LYS A 1 83 ? -12.329 -20.942 -0.39 1 98.07 83 LYS A N 1
ATOM 682 C CA . LYS A 1 83 ? -12.344 -21.149 -1.835 1 98.07 83 LYS A CA 1
ATOM 683 C C . LYS A 1 83 ? -10.927 -21.269 -2.388 1 98.07 83 LYS A C 1
ATOM 685 O O . LYS A 1 83 ? -10.624 -22.199 -3.137 1 98.07 83 LYS A O 1
ATOM 690 N N . LEU A 1 84 ? -10.048 -20.374 -2.023 1 98.69 84 LEU A N 1
ATOM 691 C CA . LEU A 1 84 ? -8.699 -20.335 -2.577 1 98.69 84 LEU A CA 1
ATOM 692 C C . LEU A 1 84 ? -7.862 -21.496 -2.051 1 98.69 84 LEU A C 1
ATOM 694 O O . LEU A 1 84 ? -6.971 -21.99 -2.746 1 98.69 84 LEU A O 1
ATOM 698 N N . CYS A 1 85 ? -8.179 -21.965 -0.844 1 98.67 85 CYS A N 1
ATOM 699 C CA . CYS A 1 85 ? -7.468 -23.103 -0.272 1 98.67 85 CYS A CA 1
ATOM 700 C C . CYS A 1 85 ? -7.656 -24.35 -1.128 1 98.67 85 CYS A C 1
ATOM 702 O O . CYS A 1 85 ? -6.76 -25.192 -1.212 1 98.67 85 CYS A O 1
ATOM 704 N N . GLU A 1 86 ? -8.728 -24.387 -1.816 1 98.01 86 GLU A N 1
ATOM 705 C CA . GLU A 1 86 ? -8.982 -25.506 -2.719 1 98.01 86 GLU A CA 1
ATOM 706 C C . GLU A 1 86 ? -7.985 -25.52 -3.874 1 98.01 86 GLU A C 1
ATOM 708 O O . GLU A 1 86 ? -7.765 -26.56 -4.499 1 98.01 86 GLU A O 1
ATOM 713 N N . TYR A 1 87 ? -7.383 -24.394 -4.054 1 98.05 87 TYR A N 1
ATOM 714 C CA . TYR A 1 87 ? -6.455 -24.289 -5.174 1 98.05 87 TYR A CA 1
ATOM 715 C C . TYR A 1 87 ? -5.017 -24.177 -4.683 1 98.05 87 TYR A C 1
ATOM 717 O O . TYR A 1 87 ? -4.128 -23.766 -5.432 1 98.05 87 TYR A O 1
ATOM 725 N N . GLY A 1 88 ? -4.889 -24.421 -3.373 1 98.41 88 GLY A N 1
ATOM 726 C CA . GLY A 1 88 ? -3.548 -24.541 -2.822 1 98.41 88 GLY A CA 1
ATOM 727 C C . GLY A 1 88 ? -3.114 -23.318 -2.036 1 98.41 88 GLY A C 1
ATOM 728 O O . GLY A 1 88 ? -2.016 -23.29 -1.477 1 98.41 88 GLY A O 1
ATOM 729 N N . TYR A 1 89 ? -3.964 -22.294 -2.007 1 98.71 89 TYR A N 1
ATOM 730 C CA . TYR A 1 89 ? -3.628 -21.074 -1.281 1 98.71 89 TYR A CA 1
ATOM 731 C C . TYR A 1 89 ? -3.561 -21.332 0.219 1 98.71 89 TYR A C 1
ATOM 733 O O . TYR A 1 89 ? -4.462 -21.953 0.789 1 98.71 89 TYR A O 1
ATOM 741 N N . ASP A 1 90 ? -2.555 -20.927 0.795 1 98.6 90 ASP A N 1
ATOM 742 C CA . ASP A 1 90 ? -2.364 -21.029 2.239 1 98.6 90 ASP A CA 1
ATOM 743 C C . ASP A 1 90 ? -2.353 -19.647 2.889 1 98.6 90 ASP A C 1
ATOM 745 O O . ASP A 1 90 ? -1.393 -18.89 2.734 1 98.6 90 ASP A O 1
ATOM 749 N N . PRO A 1 91 ? -3.351 -19.357 3.649 1 97.76 91 PRO A N 1
ATOM 750 C CA . PRO A 1 91 ? -3.468 -18.029 4.256 1 97.76 91 PRO A CA 1
ATOM 751 C C . PRO A 1 91 ? -2.329 -17.72 5.225 1 97.76 91 PRO A C 1
ATOM 753 O O . PRO A 1 91 ? -2.129 -16.562 5.599 1 97.76 91 PRO A O 1
ATOM 756 N N . LYS A 1 92 ? -1.616 -18.68 5.634 1 96.37 92 LYS A N 1
ATOM 757 C CA . LYS A 1 92 ? -0.509 -18.471 6.562 1 96.37 92 LYS A CA 1
ATOM 758 C C . LYS A 1 92 ? 0.79 -18.187 5.813 1 96.37 92 LYS A C 1
ATOM 760 O O . LYS A 1 92 ? 1.765 -17.72 6.406 1 96.37 92 LYS A O 1
ATOM 765 N N . VAL A 1 93 ? 0.824 -18.384 4.542 1 96.86 93 VAL A N 1
ATOM 766 C CA . VAL A 1 93 ? 2.072 -18.317 3.788 1 96.86 93 VAL A CA 1
ATOM 767 C C . VAL A 1 93 ? 1.939 -17.299 2.657 1 96.86 93 VAL A C 1
ATOM 769 O O . VAL A 1 93 ? 2.749 -16.377 2.546 1 96.86 93 VAL A O 1
ATOM 772 N N . HIS A 1 94 ? 0.884 -17.341 1.894 1 98.57 94 HIS A N 1
ATOM 773 C CA . HIS A 1 94 ? 0.829 -16.708 0.581 1 98.57 94 HIS A CA 1
ATOM 774 C C . HIS A 1 94 ? 0.636 -15.2 0.704 1 98.57 94 HIS A C 1
ATOM 776 O O . HIS A 1 94 ? 1.129 -14.437 -0.13 1 98.57 94 HIS A O 1
ATOM 782 N N . PRO A 1 95 ? -0.012 -14.758 1.781 1 97.88 95 PRO A N 1
ATOM 783 C CA . PRO A 1 95 ? -0.074 -13.3 1.912 1 97.88 95 PRO A CA 1
ATOM 784 C C . PRO A 1 95 ? 1.306 -12.659 2.037 1 97.88 95 PRO A C 1
ATOM 786 O O . PRO A 1 95 ? 1.594 -11.668 1.361 1 97.88 95 PRO A O 1
ATOM 789 N N . GLN A 1 96 ? 2.137 -13.226 2.792 1 95.37 96 GLN A N 1
ATOM 790 C CA . GLN A 1 96 ? 3.497 -12.718 2.943 1 95.37 96 GLN A CA 1
ATOM 791 C C . GLN A 1 96 ? 4.311 -12.937 1.671 1 95.37 96 GLN A C 1
ATOM 793 O O . GLN A 1 96 ? 5.134 -12.097 1.302 1 95.37 96 GLN A O 1
ATOM 798 N N . PHE A 1 97 ? 4.091 -14.049 1.053 1 97.28 97 PHE A N 1
ATOM 799 C CA . PHE A 1 97 ? 4.795 -14.367 -0.184 1 97.28 97 PHE A CA 1
ATOM 800 C C . PHE A 1 97 ? 4.435 -13.373 -1.282 1 97.28 97 PHE A C 1
ATOM 802 O O . PHE A 1 97 ? 5.304 -12.934 -2.039 1 97.28 97 PHE A O 1
ATOM 809 N N . SER A 1 98 ? 3.155 -12.973 -1.355 1 98.19 98 SER A 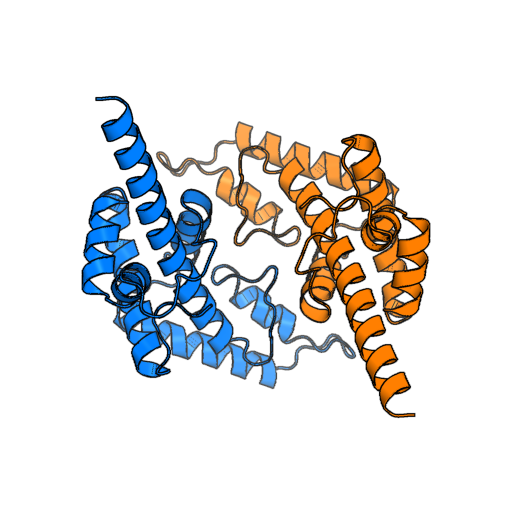N 1
ATOM 810 C CA . SER A 1 98 ? 2.719 -11.967 -2.318 1 98.19 98 SER A CA 1
ATOM 811 C C . SER A 1 98 ? 3.414 -10.631 -2.074 1 98.19 98 SER A C 1
ATOM 813 O O . SER A 1 98 ? 3.871 -9.982 -3.017 1 98.19 98 SER A O 1
ATOM 815 N N . GLU A 1 99 ? 3.465 -10.261 -0.823 1 96.75 99 GLU A N 1
ATOM 816 C CA . GLU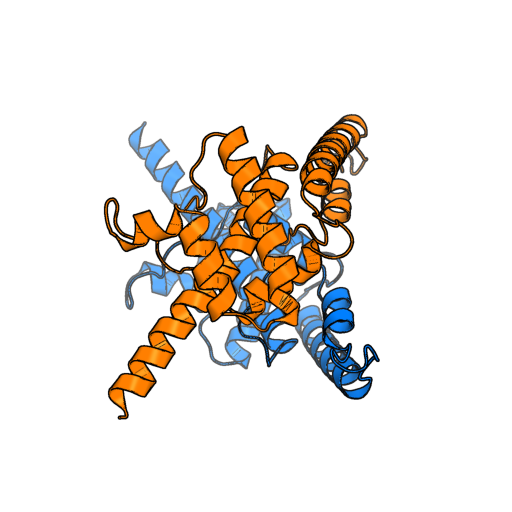 A 1 99 ? 4.171 -9.031 -0.478 1 96.75 99 GLU A CA 1
ATOM 817 C C . GLU A 1 99 ? 5.63 -9.088 -0.921 1 96.75 99 GLU A C 1
ATOM 819 O O . GLU A 1 99 ? 6.152 -8.123 -1.482 1 96.75 99 GLU A O 1
ATOM 824 N N . TYR A 1 100 ? 6.275 -10.188 -0.678 1 95.03 100 TYR A N 1
ATOM 825 C CA . TYR A 1 100 ? 7.664 -10.414 -1.062 1 95.03 100 TYR A CA 1
ATOM 826 C C . TYR A 1 100 ? 7.844 -10.274 -2.569 1 95.03 100 TYR A C 1
ATOM 828 O O . TYR A 1 100 ? 8.767 -9.599 -3.03 1 95.03 100 TYR A O 1
ATOM 836 N N . LEU A 1 101 ? 6.958 -10.814 -3.339 1 97.57 101 LEU A N 1
ATOM 837 C CA . LEU A 1 101 ? 7.068 -10.768 -4.793 1 97.57 101 LEU A CA 1
ATOM 838 C C . LEU A 1 101 ? 6.934 -9.337 -5.303 1 97.57 101 LEU A C 1
ATOM 840 O O . LEU A 1 101 ? 7.738 -8.887 -6.122 1 97.57 101 LEU A O 1
ATOM 844 N N . VAL A 1 102 ? 5.95 -8.676 -4.81 1 97.39 102 VAL A N 1
ATOM 845 C CA . VAL A 1 102 ? 5.691 -7.315 -5.268 1 97.39 102 VAL A CA 1
ATOM 846 C C . VAL A 1 102 ? 6.863 -6.411 -4.893 1 97.39 102 VAL A C 1
ATOM 848 O O . VAL A 1 102 ? 7.296 -5.581 -5.695 1 97.39 102 VAL A O 1
ATOM 851 N N . ASN A 1 103 ? 7.325 -6.595 -3.724 1 95.05 103 ASN A N 1
ATOM 852 C CA . ASN A 1 103 ? 8.413 -5.739 -3.264 1 95.05 103 ASN A CA 1
ATOM 853 C C . ASN A 1 103 ? 9.733 -6.098 -3.94 1 95.05 103 ASN A C 1
ATOM 855 O O . ASN A 1 103 ? 10.612 -5.247 -4.087 1 95.05 103 ASN A O 1
ATOM 859 N N . THR A 1 104 ? 9.885 -7.315 -4.314 1 94.48 104 THR A N 1
ATOM 860 C CA . THR A 1 104 ? 11.12 -7.781 -4.935 1 94.48 104 THR A CA 1
ATOM 861 C C . THR A 1 104 ? 11.138 -7.443 -6.423 1 94.48 104 THR A C 1
ATOM 863 O O . THR A 1 104 ? 12.132 -6.922 -6.934 1 94.48 104 THR A O 1
ATOM 866 N N . TYR A 1 105 ? 10.024 -7.617 -7.139 1 95.86 105 TYR A N 1
ATOM 867 C CA . TYR A 1 105 ? 10.045 -7.574 -8.597 1 95.86 105 TYR A CA 1
ATOM 868 C C . TYR A 1 105 ? 9.302 -6.349 -9.117 1 95.86 105 TYR A C 1
ATOM 870 O O . TYR A 1 105 ? 9.462 -5.965 -10.278 1 95.86 105 TYR A O 1
ATOM 878 N N . GLY A 1 106 ? 8.415 -5.771 -8.254 1 95.91 106 GLY A N 1
ATOM 879 C CA . GLY A 1 106 ? 7.557 -4.697 -8.728 1 95.91 106 GLY A CA 1
ATOM 880 C C . GLY A 1 106 ? 6.352 -5.194 -9.505 1 95.91 106 GLY A C 1
ATOM 881 O O . GLY A 1 106 ? 6.057 -6.391 -9.503 1 95.91 106 GLY A O 1
ATOM 882 N N . ILE A 1 107 ? 5.538 -4.284 -9.999 1 96.19 107 ILE A N 1
ATOM 883 C CA . ILE A 1 107 ? 4.357 -4.594 -10.797 1 96.19 107 ILE A CA 1
ATOM 884 C C . ILE A 1 107 ? 4.452 -3.895 -12.151 1 96.19 107 ILE A C 1
ATOM 886 O O . ILE A 1 107 ? 5.363 -3.097 -12.382 1 96.19 107 ILE A O 1
ATOM 890 N N . LEU A 1 108 ? 3.588 -4.165 -13.013 1 93.25 108 LEU A N 1
ATOM 891 C CA . LEU A 1 108 ? 3.579 -3.522 -14.322 1 93.25 108 LEU A CA 1
ATOM 892 C C . LEU A 1 108 ? 3.171 -2.057 -14.206 1 93.25 108 LEU A C 1
ATOM 894 O O . LEU A 1 108 ? 2.238 -1.724 -13.471 1 93.25 108 LEU A O 1
ATOM 898 N N . LYS A 1 109 ? 3.841 -1.161 -14.752 1 83.13 109 LYS A N 1
ATOM 899 C CA . LYS A 1 109 ? 3.67 0.283 -14.613 1 83.13 109 LYS A CA 1
ATOM 900 C C . LYS A 1 109 ? 2.486 0.778 -15.438 1 83.13 109 LYS A C 1
ATOM 902 O O . LYS A 1 109 ? 1.763 1.683 -15.014 1 83.13 109 LYS A O 1
ATOM 907 N N . GLU A 1 110 ? 2.439 0.163 -16.623 1 83.76 110 GLU A N 1
ATOM 908 C CA . GLU A 1 110 ? 1.398 0.657 -17.519 1 83.76 110 GLU A CA 1
ATOM 909 C C . GLU A 1 110 ? 0.586 -0.493 -18.109 1 83.76 110 GLU A C 1
ATOM 911 O O . GLU A 1 110 ? 1.083 -1.615 -18.222 1 83.76 110 GLU A O 1
ATOM 916 N N . ARG A 1 111 ? -0.686 -0.13 -18.292 1 85.66 111 ARG A N 1
ATOM 917 C CA . ARG A 1 111 ? -1.528 -1.069 -19.026 1 85.66 111 ARG A CA 1
ATOM 918 C C . ARG A 1 111 ? -1.081 -1.184 -20.479 1 85.66 111 ARG A C 1
ATOM 920 O O . ARG A 1 111 ? -0.95 -0.176 -21.176 1 85.66 111 ARG A O 1
ATOM 927 N N . PRO A 1 112 ? -0.875 -2.387 -20.874 1 86.32 112 PRO A N 1
ATOM 928 C CA . PRO A 1 112 ? -0.531 -2.542 -22.289 1 86.32 112 PRO A CA 1
ATOM 929 C C . PRO A 1 112 ? -1.656 -2.099 -23.222 1 86.32 112 PRO A C 1
ATOM 931 O O . PRO A 1 112 ? -2.821 -2.066 -22.817 1 86.32 112 PRO A O 1
ATOM 934 N N . GLN A 1 113 ? -1.266 -1.72 -24.395 1 89.63 113 GLN A N 1
ATOM 935 C CA . GLN A 1 113 ? -2.24 -1.248 -25.373 1 89.63 113 GLN A CA 1
ATOM 936 C C . GLN A 1 113 ? -3.278 -2.324 -25.68 1 89.63 113 GLN A C 1
ATOM 938 O O . GLN A 1 113 ? -2.937 -3.5 -25.822 1 89.63 113 GLN A O 1
ATOM 943 N N . PRO A 1 114 ? -4.486 -1.853 -25.778 1 88.44 114 PRO A N 1
ATOM 944 C CA . PRO A 1 114 ? -5.52 -2.826 -26.139 1 88.44 114 PRO A CA 1
ATOM 945 C C . PRO A 1 114 ? -5.237 -3.522 -27.468 1 88.44 114 PRO A C 1
ATOM 947 O O . PRO A 1 114 ? -4.826 -2.873 -28.434 1 88.44 114 PRO A O 1
ATOM 950 N N . GLY A 1 115 ? -5.345 -4.792 -27.492 1 87.99 115 GLY A N 1
ATOM 951 C CA . GLY A 1 115 ? -5.172 -5.557 -28.716 1 87.99 115 GLY A CA 1
ATOM 952 C C . GLY A 1 115 ? -3.728 -5.938 -28.982 1 87.99 115 GLY A C 1
ATOM 953 O O . GLY A 1 115 ? -3.438 -6.671 -29.931 1 87.99 115 GLY A O 1
ATOM 954 N N . SER A 1 116 ? -2.882 -5.434 -28.167 1 90.43 116 SER A N 1
ATOM 955 C CA . SER A 1 116 ? -1.469 -5.745 -28.359 1 90.43 116 SER A CA 1
ATOM 956 C C . SER A 1 116 ? -1.169 -7.197 -28.003 1 90.43 116 SER A C 1
ATOM 958 O O . SER A 1 116 ? -1.93 -7.832 -27.27 1 90.43 116 SER A O 1
ATOM 960 N N . ASN A 1 117 ? -0.08 -7.675 -28.567 1 90.37 117 ASN A N 1
ATOM 961 C CA . ASN A 1 117 ? 0.385 -9.017 -28.236 1 90.37 117 ASN A CA 1
ATOM 962 C C . ASN A 1 117 ? 0.761 -9.133 -26.761 1 90.37 117 ASN A C 1
ATOM 964 O O . ASN A 1 117 ? 0.568 -10.184 -26.148 1 90.37 117 ASN A O 1
ATOM 968 N N . GLU A 1 118 ? 1.199 -8.064 -26.279 1 89.2 118 GLU A N 1
ATOM 969 C CA . GLU A 1 118 ? 1.58 -8.038 -24.87 1 89.2 118 GLU A CA 1
ATOM 970 C C . GLU A 1 118 ? 0.369 -8.247 -23.967 1 89.2 118 GLU A C 1
ATOM 972 O O . GLU A 1 118 ? 0.41 -9.063 -23.044 1 89.2 118 GLU A O 1
ATOM 977 N N . LEU A 1 119 ? -0.636 -7.539 -24.273 1 91.7 119 LEU A N 1
ATOM 978 C CA . LEU A 1 119 ? -1.853 -7.676 -23.481 1 91.7 119 LEU A CA 1
ATOM 979 C C . LEU A 1 119 ? -2.423 -9.086 -23.598 1 91.7 119 LEU A C 1
ATOM 981 O O . LEU A 1 119 ? -2.839 -9.677 -22.599 1 91.7 119 LEU A O 1
ATOM 985 N N . LYS A 1 120 ? -2.399 -9.624 -24.805 1 92.35 120 LYS A N 1
ATOM 986 C CA . LYS A 1 120 ? -2.898 -10.978 -25.027 1 92.35 120 LYS A CA 1
ATOM 987 C C . LYS A 1 120 ? -2.112 -11.996 -24.205 1 92.35 120 LYS A C 1
ATOM 989 O O . LYS A 1 120 ? -2.693 -12.917 -23.628 1 92.35 120 LYS A O 1
ATOM 994 N N . SER A 1 121 ? -0.888 -11.771 -24.201 1 91.52 121 SER A N 1
ATOM 995 C CA . SER A 1 121 ? -0.018 -12.665 -23.444 1 91.52 121 SER A CA 1
ATOM 996 C C . SER A 1 121 ? -0.313 -12.59 -21.95 1 91.52 121 SER A C 1
ATOM 998 O O . SER A 1 121 ? -0.293 -13.609 -21.256 1 91.52 121 SER A O 1
ATOM 1000 N N . LEU A 1 122 ? -0.638 -11.436 -21.459 1 93.25 122 LEU A N 1
ATOM 1001 C CA . LEU A 1 122 ? -0.895 -11.211 -20.041 1 93.25 122 LEU A CA 1
ATOM 1002 C C . LEU A 1 122 ? -2.253 -11.776 -19.638 1 93.25 122 LEU A C 1
ATOM 1004 O O . LEU A 1 122 ? -2.532 -11.944 -18.449 1 93.25 122 LEU A O 1
ATOM 1008 N N . MET A 1 123 ? -3.02 -12.094 -20.661 1 94.18 123 MET A N 1
ATOM 1009 C CA . MET A 1 123 ? -4.35 -12.627 -20.379 1 94.18 123 MET A CA 1
ATOM 1010 C C . MET A 1 123 ? -4.381 -14.14 -20.571 1 94.18 123 MET A C 1
ATOM 1012 O O . MET A 1 123 ? -5.428 -14.769 -20.407 1 94.18 123 MET A O 1
ATOM 1016 N N . ASP A 1 124 ? -3.305 -14.711 -20.848 1 95.66 124 ASP A N 1
ATOM 1017 C CA . ASP A 1 124 ? -3.206 -16.147 -21.088 1 95.66 124 ASP A CA 1
ATOM 1018 C C . ASP A 1 124 ? -2.448 -16.842 -19.96 1 95.66 124 ASP A C 1
ATOM 1020 O O . ASP A 1 124 ? -1.219 -16.769 -19.893 1 95.66 124 ASP A O 1
ATOM 1024 N N . PRO A 1 125 ? -3.103 -17.628 -19.195 1 95.7 125 PRO A N 1
ATOM 1025 C CA . PRO A 1 125 ? -2.477 -18.277 -18.041 1 95.7 125 PRO A CA 1
ATOM 1026 C C . PRO A 1 125 ? -1.291 -19.157 -18.43 1 95.7 125 PRO A C 1
ATOM 1028 O O . PRO A 1 125 ? -0.334 -19.286 -17.661 1 95.7 125 PRO A O 1
ATOM 1031 N N . GLU A 1 126 ? -1.408 -19.772 -19.58 1 96.27 126 GLU A N 1
ATOM 1032 C CA . GLU A 1 126 ? -0.312 -20.638 -20.006 1 96.27 126 GLU A CA 1
ATOM 1033 C C . GLU A 1 126 ? 0.953 -19.831 -20.282 1 96.27 126 GLU A C 1
ATOM 1035 O O . GLU A 1 126 ? 2.056 -20.259 -19.938 1 96.27 126 GLU A O 1
ATOM 1040 N N . THR A 1 127 ? 0.789 -18.717 -20.907 1 96.99 127 THR A N 1
ATOM 1041 C CA . THR A 1 127 ? 1.922 -17.828 -21.141 1 96.99 127 THR A CA 1
ATOM 1042 C C . THR A 1 127 ? 2.489 -17.316 -19.82 1 96.99 127 THR A C 1
ATOM 1044 O O . THR A 1 127 ? 3.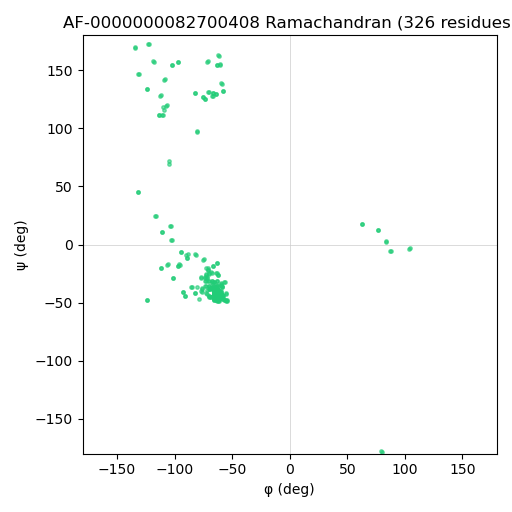707 -17.202 -19.663 1 96.99 127 THR A O 1
ATOM 1047 N N . LEU A 1 128 ? 1.651 -17.026 -18.875 1 97.87 128 LEU A N 1
ATOM 1048 C CA . LEU A 1 128 ? 2.087 -16.531 -17.574 1 97.87 128 LEU A CA 1
ATOM 1049 C C . LEU A 1 128 ? 2.858 -17.606 -16.814 1 97.87 128 LEU A C 1
ATOM 1051 O O . LEU A 1 128 ? 3.825 -17.303 -16.112 1 97.87 128 LEU A O 1
ATOM 1055 N N . LYS A 1 129 ? 2.432 -18.835 -16.973 1 97.83 129 LYS A N 1
ATOM 1056 C CA . LYS A 1 129 ? 3.149 -19.944 -16.352 1 97.83 129 LYS A CA 1
ATOM 1057 C C . LYS A 1 129 ? 4.581 -20.032 -16.873 1 97.83 129 LYS A C 1
ATOM 1059 O O . LYS A 1 129 ? 5.521 -20.202 -16.093 1 97.83 129 LYS A O 1
ATOM 1064 N N . LYS A 1 130 ? 4.672 -19.879 -18.126 1 97.26 130 LYS A N 1
ATOM 1065 C CA . LYS A 1 130 ? 5.995 -19.915 -18.744 1 97.26 130 LYS A CA 1
ATOM 1066 C C . LYS A 1 130 ? 6.849 -18.737 -18.283 1 97.26 130 LYS A C 1
ATOM 1068 O O . LYS A 1 130 ? 8.04 -18.898 -18.005 1 97.26 130 LYS A O 1
ATOM 1073 N N . THR A 1 131 ? 6.217 -17.587 -18.245 1 96.97 131 THR A N 1
ATOM 1074 C CA . THR A 1 131 ? 6.897 -16.387 -17.77 1 96.97 131 THR A CA 1
ATOM 1075 C C . THR A 1 131 ? 7.409 -16.583 -16.346 1 96.97 131 THR A C 1
ATOM 1077 O O . THR A 1 131 ? 8.569 -16.287 -16.052 1 96.97 131 THR A O 1
ATOM 1080 N N . ALA A 1 132 ? 6.6 -17.141 -15.489 1 97.71 132 ALA A N 1
ATOM 1081 C CA . ALA A 1 132 ? 6.97 -17.372 -14.095 1 97.71 132 ALA A CA 1
ATOM 1082 C C . ALA A 1 132 ? 8.137 -18.35 -13.992 1 97.71 132 ALA A C 1
ATOM 1084 O O . ALA A 1 132 ? 9.078 -18.124 -13.227 1 97.71 132 ALA A O 1
ATOM 1085 N N . SER A 1 133 ? 8.072 -19.373 -14.806 1 97.22 133 SER A N 1
ATOM 1086 C CA . SER A 1 133 ? 9.1 -20.408 -14.775 1 97.22 133 SER A CA 1
ATOM 1087 C C . SER A 1 133 ? 10.461 -19.847 -15.172 1 97.22 133 SER A C 1
ATOM 1089 O O . SER A 1 133 ? 11.495 -20.304 -14.679 1 97.22 133 SER A O 1
ATOM 1091 N N . SER A 1 134 ? 10.412 -18.78 -15.926 1 96.17 134 SER A N 1
ATOM 1092 C CA . SER A 1 134 ? 11.657 -18.203 -16.423 1 96.17 134 SER A CA 1
ATOM 1093 C C . SER A 1 134 ? 12.14 -17.07 -15.522 1 96.17 134 SER A C 1
ATOM 1095 O O . SER A 1 134 ? 13.324 -16.727 -15.528 1 96.17 134 SER A O 1
ATOM 1097 N N . ALA A 1 135 ? 11.273 -16.593 -14.747 1 96.71 135 ALA A N 1
ATOM 1098 C CA . ALA A 1 135 ? 11.573 -15.323 -14.09 1 96.71 135 ALA A CA 1
ATOM 1099 C C . ALA A 1 135 ? 12.011 -15.542 -12.645 1 96.71 135 ALA A C 1
ATOM 1101 O O . ALA A 1 135 ? 12.763 -14.738 -12.089 1 96.71 135 ALA A O 1
ATOM 1102 N N . VAL A 1 136 ? 11.526 -16.621 -12.029 1 97.35 136 VAL A N 1
ATOM 1103 C CA . VAL A 1 136 ? 11.75 -16.741 -10.592 1 97.35 136 VAL A CA 1
ATOM 1104 C C . VAL A 1 136 ? 12.58 -17.989 -10.3 1 97.35 136 VAL A C 1
ATOM 1106 O O . VAL A 1 136 ? 12.59 -18.935 -11.092 1 97.35 136 VAL A O 1
ATOM 1109 N N . PRO A 1 137 ? 13.278 -18.002 -9.111 1 95.59 137 PRO A N 1
ATOM 1110 C CA . PRO A 1 137 ? 13.988 -19.217 -8.704 1 95.59 137 PRO A CA 1
ATOM 1111 C C . PRO A 1 137 ? 13.058 -20.416 -8.538 1 95.59 137 PRO A C 1
ATOM 1113 O O . PRO A 1 137 ? 11.868 -20.246 -8.262 1 95.59 137 PRO A O 1
ATOM 1116 N N . ALA A 1 138 ? 13.522 -21.564 -8.667 1 95.31 138 ALA A N 1
ATOM 1117 C CA . ALA A 1 138 ? 12.77 -22.815 -8.608 1 95.31 138 ALA A CA 1
ATOM 1118 C C . ALA A 1 138 ? 12.011 -22.937 -7.29 1 95.31 138 ALA A C 1
ATOM 1120 O O . ALA A 1 138 ? 10.877 -23.42 -7.262 1 95.31 138 ALA A O 1
ATOM 1121 N N . ASP A 1 139 ? 12.566 -22.393 -6.204 1 94.36 139 ASP A N 1
ATOM 1122 C CA . ASP A 1 139 ? 11.975 -22.518 -4.875 1 94.36 139 ASP A CA 1
ATOM 1123 C C . ASP A 1 139 ? 10.705 -21.679 -4.757 1 94.36 139 ASP A C 1
ATOM 1125 O O . ASP A 1 139 ? 9.839 -21.967 -3.928 1 94.36 139 ASP A O 1
ATOM 1129 N N . ASP A 1 140 ? 10.648 -20.699 -5.653 1 97.11 140 ASP A N 1
ATOM 1130 C CA . ASP A 1 140 ? 9.509 -19.79 -5.576 1 97.11 140 ASP A CA 1
ATOM 1131 C C . ASP A 1 140 ? 8.414 -20.198 -6.559 1 97.11 140 ASP A C 1
ATOM 1133 O O . ASP A 1 140 ? 7.266 -19.767 -6.432 1 97.11 140 ASP A O 1
ATOM 1137 N N . LEU A 1 141 ? 8.788 -20.986 -7.504 1 98.16 141 LEU A N 1
ATOM 1138 C CA . LEU A 1 141 ? 7.913 -21.226 -8.646 1 98.16 141 LEU A CA 1
ATOM 1139 C C . LEU A 1 141 ? 6.617 -21.9 -8.206 1 98.16 141 LEU A C 1
ATOM 1141 O O . LEU A 1 141 ? 5.533 -21.522 -8.654 1 98.16 141 LEU A O 1
ATOM 1145 N N . LYS A 1 142 ? 6.751 -22.846 -7.374 1 98.05 142 LYS A N 1
ATOM 1146 C CA . LYS A 1 142 ? 5.565 -23.564 -6.918 1 98.05 142 LYS A CA 1
ATOM 1147 C C . LYS A 1 142 ? 4.524 -22.602 -6.352 1 98.05 142 LYS A C 1
ATOM 1149 O O . LYS A 1 142 ? 3.347 -22.67 -6.713 1 98.05 142 LYS A O 1
ATOM 1154 N N . ASP A 1 143 ? 4.925 -21.721 -5.502 1 98.52 143 ASP A N 1
ATOM 1155 C CA . ASP A 1 143 ? 4.01 -20.785 -4.855 1 98.52 143 ASP A CA 1
ATOM 1156 C C . ASP A 1 143 ? 3.48 -19.758 -5.852 1 98.52 143 ASP A C 1
ATOM 1158 O O . ASP A 1 143 ? 2.322 -19.344 -5.768 1 98.52 143 ASP A O 1
ATOM 1162 N N . VAL A 1 144 ? 4.311 -19.349 -6.783 1 98.76 144 VAL A N 1
ATOM 1163 C CA . VAL A 1 144 ? 3.85 -18.416 -7.806 1 98.76 144 VAL A CA 1
ATOM 1164 C C . VAL A 1 144 ? 2.725 -19.053 -8.618 1 98.76 144 VAL A C 1
ATOM 1166 O O . VAL A 1 144 ? 1.731 -18.396 -8.935 1 98.76 144 VAL A O 1
ATOM 1169 N N . LEU A 1 145 ? 2.912 -20.31 -8.913 1 98.68 145 LEU A N 1
ATOM 1170 C CA . LEU A 1 145 ? 1.904 -21.014 -9.698 1 98.68 145 LEU A CA 1
ATOM 1171 C C . LEU A 1 145 ? 0.608 -21.165 -8.909 1 98.68 145 LEU A C 1
ATOM 1173 O O . LEU A 1 145 ? -0.482 -21.138 -9.485 1 98.68 145 LEU A O 1
ATOM 1177 N N . VAL A 1 146 ? 0.711 -21.328 -7.593 1 98.85 146 VAL A N 1
ATOM 1178 C CA . VAL A 1 146 ? -0.484 -21.337 -6.755 1 98.85 146 VAL A CA 1
ATOM 1179 C C . VAL A 1 146 ? -1.216 -20.003 -6.884 1 98.85 146 VAL A C 1
ATOM 1181 O O . VAL A 1 146 ? -2.435 -19.972 -7.068 1 98.85 146 VAL A O 1
ATOM 1184 N N . LEU A 1 147 ? -0.484 -18.901 -6.808 1 98.84 147 LEU A N 1
ATOM 1185 C CA . LEU A 1 147 ? -1.095 -17.583 -6.944 1 98.84 147 LEU A CA 1
ATOM 1186 C C . LEU A 1 147 ? -1.775 -17.436 -8.301 1 98.84 147 LEU A C 1
ATOM 1188 O O . LEU A 1 147 ? -2.887 -16.91 -8.389 1 98.84 147 LEU A O 1
ATOM 1192 N N . LEU A 1 148 ? -1.093 -17.891 -9.298 1 98.76 148 LEU A N 1
ATOM 1193 C CA . LEU A 1 148 ? -1.641 -17.782 -10.645 1 98.76 148 LEU A CA 1
ATOM 1194 C C . LEU A 1 148 ? -2.916 -18.607 -10.782 1 98.76 148 LEU A C 1
ATOM 1196 O O . LEU A 1 148 ? -3.893 -18.153 -11.381 1 98.76 148 LEU A O 1
ATOM 1200 N N . ARG A 1 149 ? -2.911 -19.804 -10.227 1 98.48 149 ARG A N 1
ATOM 1201 C CA . ARG A 1 149 ? -4.093 -20.66 -10.26 1 98.48 149 ARG A CA 1
ATOM 1202 C C . ARG A 1 149 ? -5.265 -20.002 -9.54 1 98.48 149 ARG A C 1
ATOM 1204 O O . ARG A 1 149 ? -6.395 -20.022 -10.034 1 98.48 149 ARG A O 1
ATOM 1211 N N . CYS A 1 150 ? -5.019 -19.424 -8.449 1 98.81 150 CYS A N 1
ATOM 1212 C CA . CYS A 1 150 ? -6.049 -18.727 -7.687 1 98.81 150 CYS A CA 1
ATOM 1213 C C . CYS A 1 150 ? -6.574 -17.521 -8.456 1 98.81 150 CYS A C 1
ATOM 1215 O O . CYS A 1 150 ? -7.784 -17.292 -8.509 1 98.81 150 CYS A O 1
ATOM 1217 N N . LEU A 1 151 ? -5.671 -16.775 -9.04 1 98.6 151 LEU A N 1
ATOM 1218 C CA . LEU A 1 151 ? -6.064 -15.61 -9.825 1 98.6 151 LEU A CA 1
ATOM 1219 C C . LEU A 1 151 ? -6.944 -16.019 -11.001 1 98.6 151 LEU A C 1
ATOM 1221 O O . LEU A 1 151 ? -7.958 -15.373 -11.277 1 98.6 151 LEU A O 1
ATOM 1225 N N . LYS A 1 152 ? -6.51 -17.07 -11.64 1 98.13 152 LYS A N 1
ATOM 1226 C CA . LYS A 1 152 ? -7.289 -17.596 -12.756 1 98.13 152 LYS A CA 1
ATOM 1227 C C . LYS A 1 152 ? -8.699 -17.977 -12.312 1 98.13 152 LYS A C 1
ATOM 1229 O O . LYS A 1 152 ? -9.676 -17.663 -12.995 1 98.13 152 LYS A O 1
ATOM 1234 N N . HIS A 1 153 ? -8.747 -18.615 -11.248 1 98.08 153 HIS A N 1
ATOM 1235 C CA . HIS A 1 153 ? -10.046 -19.041 -10.738 1 98.08 153 HIS A CA 1
ATOM 1236 C C . HIS A 1 153 ? -10.935 -17.842 -10.426 1 98.08 153 HIS A C 1
ATOM 1238 O O . HIS A 1 153 ? -12.107 -17.815 -10.811 1 98.08 153 HIS A O 1
ATOM 1244 N N . LEU A 1 154 ? -10.41 -16.876 -9.751 1 97.77 154 LEU A N 1
ATOM 1245 C CA . LEU A 1 154 ? -11.202 -15.7 -9.405 1 97.77 154 LEU A CA 1
ATOM 1246 C C . LEU A 1 154 ? -11.624 -14.94 -10.658 1 97.77 154 LEU A C 1
ATOM 1248 O O . LEU A 1 154 ? -12.731 -14.4 -10.717 1 97.77 154 LEU A O 1
ATOM 1252 N N . SER A 1 155 ? -10.751 -14.877 -11.56 1 97.17 155 SER A N 1
ATOM 1253 C CA . SER A 1 155 ? -11.075 -14.221 -12.823 1 97.17 155 SER A CA 1
ATOM 1254 C C . SER A 1 155 ? -12.27 -14.884 -13.5 1 97.17 155 SER A C 1
ATOM 1256 O O . SER A 1 155 ? -13.169 -14.2 -13.993 1 97.17 155 SER A O 1
ATOM 1258 N N . LYS A 1 156 ? -12.269 -16.126 -13.519 1 96.59 156 LYS A N 1
ATOM 1259 C CA . LYS A 1 156 ? -13.383 -16.875 -14.094 1 96.59 156 LYS A CA 1
ATOM 1260 C C . LYS A 1 156 ? -14.674 -16.62 -13.322 1 96.59 156 LYS A C 1
ATOM 1262 O O . LYS A 1 156 ? -15.738 -16.447 -13.92 1 96.59 156 LYS A O 1
ATOM 1267 N N . GLU A 1 157 ? -14.511 -16.542 -12.079 1 95.74 157 GLU A N 1
ATOM 1268 C CA . GLU A 1 157 ? -15.679 -16.392 -11.216 1 95.74 157 GLU A CA 1
ATOM 1269 C C . GLU A 1 157 ? -16.313 -15.014 -11.38 1 95.74 157 GLU A C 1
ATOM 1271 O O . GLU A 1 157 ? -17.538 -14.892 -11.444 1 95.74 157 GLU A O 1
ATOM 1276 N N . ASP A 1 158 ? -15.486 -13.992 -11.421 1 94.69 158 ASP A N 1
ATOM 1277 C CA . ASP A 1 158 ? -16.069 -12.655 -11.464 1 94.69 158 ASP A CA 1
ATOM 1278 C C . ASP A 1 158 ? -16.19 -12.154 -12.901 1 94.69 158 ASP A C 1
ATOM 1280 O O . ASP A 1 158 ? -16.734 -11.075 -13.145 1 94.69 158 ASP A O 1
ATOM 1284 N N . GLY A 1 159 ? -15.639 -12.922 -13.825 1 94.73 159 GLY A N 1
ATOM 1285 C CA . GLY A 1 159 ? -15.767 -12.618 -15.241 1 94.73 159 GLY A CA 1
ATOM 1286 C C . GLY A 1 159 ? -14.86 -11.49 -15.694 1 94.73 159 GLY A C 1
ATOM 1287 O O . GLY A 1 159 ? -15.075 -10.901 -16.756 1 94.73 159 GLY A O 1
ATOM 1288 N N . LYS A 1 160 ? -13.921 -11.078 -14.912 1 94.98 160 LYS A N 1
ATOM 1289 C CA . LYS A 1 160 ? -12.975 -10.019 -15.251 1 94.98 160 LYS A CA 1
ATOM 1290 C C . LYS A 1 160 ? -11.666 -10.598 -15.779 1 94.98 160 LYS A C 1
ATOM 1292 O O . LYS A 1 160 ? -11.325 -11.745 -15.483 1 94.98 160 LYS A O 1
ATOM 1297 N N . PRO A 1 161 ? -10.94 -9.765 -16.552 1 94.41 161 PRO A N 1
ATOM 1298 C CA . PRO A 1 161 ? -9.632 -10.239 -17.008 1 94.41 161 PRO A CA 1
ATOM 1299 C C . PRO A 1 161 ? -8.672 -10.523 -15.855 1 94.41 161 PRO A C 1
ATOM 1301 O O . PRO A 1 161 ? -8.888 -10.05 -14.736 1 94.41 161 PRO A O 1
ATOM 1304 N N . LEU A 1 162 ? -7.644 -11.266 -16.125 1 96.38 162 LEU A N 1
ATOM 1305 C CA . LEU A 1 162 ? -6.664 -11.608 -15.1 1 96.38 162 LEU A CA 1
ATOM 1306 C C . LEU A 1 162 ? -6.097 -10.352 -14.448 1 96.38 162 LEU A C 1
ATOM 1308 O O . LEU A 1 162 ? -6.012 -10.268 -13.22 1 96.38 162 LEU A O 1
ATOM 1312 N N . PHE A 1 163 ? -5.719 -9.475 -15.316 1 95.44 163 PHE A N 1
ATOM 1313 C CA . PHE A 1 163 ? -5.201 -8.204 -14.822 1 95.44 163 PHE A CA 1
ATOM 1314 C C . PHE A 1 163 ? -6.211 -7.085 -15.043 1 95.44 163 PHE A C 1
ATOM 1316 O O . PHE A 1 163 ? -6.624 -6.829 -16.176 1 95.44 163 PHE A O 1
ATOM 1323 N N . VAL A 1 164 ? -6.589 -6.504 -13.964 1 90.79 164 VAL A N 1
ATOM 1324 C CA . VAL A 1 164 ? -7.521 -5.383 -14.033 1 90.79 164 VAL A CA 1
ATOM 1325 C C .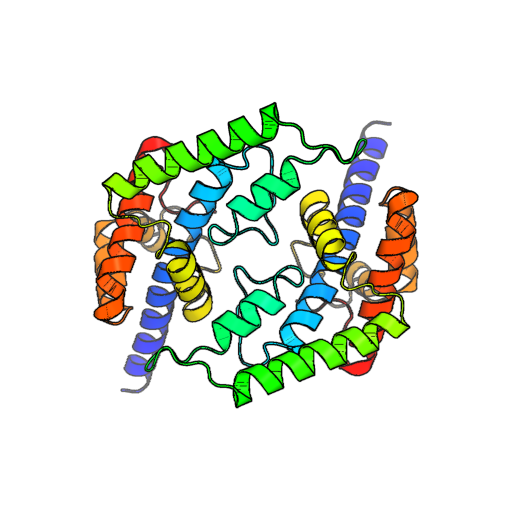 VAL A 1 164 ? -6.803 -4.09 -13.653 1 90.79 164 VAL A C 1
ATOM 1327 O O . VAL A 1 164 ? -6.167 -4.013 -12.599 1 90.79 164 VAL A O 1
ATOM 1330 N N . TRP A 1 165 ? -6.749 -3.198 -14.556 1 85.52 165 TRP A N 1
ATOM 1331 C CA . TRP A 1 165 ? -6.126 -1.904 -14.295 1 85.52 165 TRP A CA 1
ATOM 1332 C C . TRP A 1 165 ? -7.182 -0.835 -14.035 1 85.52 165 TRP A C 1
ATOM 1334 O O . TRP A 1 165 ? -8.288 -0.901 -14.577 1 85.52 165 TRP A O 1
ATOM 1344 N N . LEU B 1 1 ? -25.61 28.227 -12.139 1 43.97 1 LEU B N 1
ATOM 1345 C CA . LEU B 1 1 ? -25.719 27.695 -10.786 1 43.97 1 LEU B CA 1
ATOM 1346 C C . LEU B 1 1 ? -25.153 26.281 -10.71 1 43.97 1 LEU B C 1
ATOM 1348 O O . LEU B 1 1 ? -24.412 25.953 -9.781 1 43.97 1 LEU B O 1
ATOM 1352 N N . HIS B 1 2 ? -25.286 25.455 -11.803 1 57.2 2 HIS B N 1
ATOM 1353 C CA . HIS B 1 2 ? -24.887 24.053 -11.855 1 57.2 2 HIS B CA 1
ATOM 1354 C C . HIS B 1 2 ? -23.388 23.916 -12.1 1 57.2 2 HIS B C 1
ATOM 1356 O O . HIS B 1 2 ? -22.736 23.049 -11.514 1 57.2 2 HIS B O 1
ATOM 1362 N N . ARG B 1 3 ? -22.89 24.797 -12.896 1 55.12 3 ARG B N 1
ATOM 1363 C CA . ARG B 1 3 ? -21.464 24.751 -13.2 1 55.12 3 ARG B CA 1
ATOM 1364 C C . ARG B 1 3 ? -20.634 25.203 -12.004 1 55.12 3 ARG B C 1
ATOM 1366 O O . ARG B 1 3 ? -19.575 24.635 -11.726 1 55.12 3 ARG B O 1
ATOM 1373 N N . GLU B 1 4 ? -21.128 26.249 -11.381 1 57.21 4 GLU B N 1
ATOM 1374 C CA . GLU B 1 4 ? -20.466 26.72 -10.168 1 57.21 4 GLU B CA 1
ATOM 1375 C C . GLU B 1 4 ? -20.448 25.637 -9.093 1 57.21 4 GLU B C 1
ATOM 1377 O O . GLU B 1 4 ? -19.451 25.473 -8.386 1 57.21 4 GLU B O 1
ATOM 1382 N N . ASP B 1 5 ? -21.5 24.871 -9.136 1 65.21 5 ASP B N 1
ATOM 1383 C CA . ASP B 1 5 ? -21.582 23.772 -8.179 1 65.21 5 ASP B CA 1
ATOM 1384 C C . ASP B 1 5 ? -20.595 22.662 -8.532 1 65.21 5 ASP B C 1
ATOM 1386 O O . ASP B 1 5 ? -19.95 22.093 -7.649 1 65.21 5 ASP B O 1
ATOM 1390 N N . LEU B 1 6 ? -20.467 22.396 -9.845 1 63.58 6 LEU B N 1
ATOM 1391 C CA . LEU B 1 6 ? -19.554 21.354 -10.302 1 63.58 6 LEU B CA 1
ATOM 1392 C C . LEU B 1 6 ? -18.102 21.776 -10.099 1 63.58 6 LEU B C 1
ATOM 1394 O O . LEU B 1 6 ? -17.263 20.961 -9.707 1 63.58 6 LEU B O 1
ATOM 1398 N N . GLN B 1 7 ? -17.823 23.068 -10.504 1 67.96 7 GLN B N 1
ATOM 1399 C CA . GLN B 1 7 ? -16.479 23.6 -10.309 1 67.96 7 GLN B CA 1
ATOM 1400 C C . GLN B 1 7 ? -16.093 23.595 -8.833 1 67.96 7 GLN B C 1
ATOM 1402 O O . GLN B 1 7 ? -14.951 23.288 -8.485 1 67.96 7 GLN B O 1
ATOM 1407 N N . ASP B 1 8 ? -17.139 23.828 -8.134 1 75.34 8 ASP B N 1
ATOM 1408 C CA . ASP B 1 8 ? -16.907 23.823 -6.693 1 75.34 8 ASP B CA 1
ATOM 1409 C C . ASP B 1 8 ? -16.632 22.409 -6.186 1 75.34 8 ASP B C 1
ATOM 1411 O O . ASP B 1 8 ? -15.758 22.206 -5.341 1 75.34 8 ASP B O 1
ATOM 1415 N N . SER B 1 9 ? -17.286 21.526 -6.915 1 84.18 9 SER B N 1
ATOM 1416 C CA . SER B 1 9 ? -17.089 20.138 -6.51 1 84.18 9 SER B CA 1
ATOM 1417 C C . SER B 1 9 ? -15.728 19.619 -6.96 1 84.18 9 SER B C 1
ATOM 1419 O O . SER B 1 9 ? -15.051 18.909 -6.213 1 84.18 9 SER B O 1
ATOM 1421 N N . HIS B 1 10 ? -15.348 20.029 -8.126 1 88.5 10 HIS B N 1
ATOM 1422 C CA . HIS B 1 10 ? -14.057 19.588 -8.643 1 88.5 10 HIS B CA 1
ATOM 1423 C C . HIS B 1 10 ? -12.908 20.19 -7.842 1 88.5 10 HIS B C 1
ATOM 1425 O O . HIS B 1 10 ? -11.937 19.499 -7.525 1 88.5 10 HIS B O 1
ATOM 1431 N N . GLN B 1 11 ? -13.049 21.454 -7.608 1 88.85 11 GLN B N 1
ATOM 1432 C CA . GLN B 1 11 ? -12.023 22.131 -6.823 1 88.85 11 GLN B CA 1
ATOM 1433 C C . GLN B 1 11 ? -11.896 21.513 -5.433 1 88.85 11 GLN B C 1
ATOM 1435 O O . GLN B 1 11 ? -10.786 21.323 -4.932 1 88.85 11 GLN B O 1
ATOM 1440 N N . LEU B 1 12 ? -13.025 21.242 -4.883 1 92.33 12 LEU B N 1
ATOM 1441 C CA . LEU B 1 12 ? -13.005 20.625 -3.561 1 92.33 12 LEU B CA 1
ATOM 1442 C C . LEU B 1 12 ? -12.326 19.26 -3.608 1 92.33 12 LEU B C 1
ATOM 1444 O O . LEU B 1 12 ? -11.539 18.924 -2.721 1 92.33 12 LEU B O 1
ATOM 1448 N N . ARG B 1 13 ? -12.623 18.516 -4.556 1 92.95 13 ARG B N 1
ATOM 1449 C CA . ARG B 1 13 ? -12.018 17.196 -4.702 1 92.95 13 ARG B CA 1
ATOM 1450 C C . ARG B 1 13 ? -10.501 17.3 -4.829 1 92.95 13 ARG B C 1
ATOM 1452 O O . ARG B 1 13 ? -9.769 16.49 -4.257 1 92.95 13 ARG B O 1
ATOM 1459 N N . CYS B 1 14 ? -10.085 18.261 -5.543 1 93.64 14 CYS B N 1
ATOM 1460 C CA . CYS B 1 14 ? -8.65 18.473 -5.697 1 93.64 14 CYS B CA 1
ATOM 1461 C C . CYS B 1 14 ? -8.009 18.85 -4.367 1 93.64 14 CYS B C 1
ATOM 1463 O O . CYS B 1 14 ? -6.921 18.372 -4.039 1 93.64 14 CYS B O 1
ATOM 1465 N N . MET B 1 15 ? -8.669 19.645 -3.67 1 95.38 15 MET B N 1
ATOM 1466 C CA . MET B 1 15 ? -8.169 20.055 -2.361 1 95.38 15 MET B CA 1
ATOM 1467 C C . MET B 1 15 ? -8.117 18.87 -1.402 1 95.38 15 MET B C 1
ATOM 1469 O O . MET B 1 15 ? -7.162 18.727 -0.637 1 95.38 15 MET B O 1
ATOM 1473 N N . GLU B 1 16 ? -9.086 18.058 -1.506 1 96.7 16 GLU B N 1
ATOM 1474 C CA . GLU B 1 16 ? -9.131 16.854 -0.682 1 96.7 16 GLU B CA 1
ATOM 1475 C C . GLU B 1 16 ? -7.983 15.908 -1.022 1 96.7 16 GLU B C 1
ATOM 1477 O O . GLU B 1 16 ? -7.335 15.363 -0.126 1 96.7 16 GLU B O 1
ATOM 1482 N N . ARG B 1 17 ? -7.742 15.802 -2.273 1 96.86 17 ARG B N 1
ATOM 1483 C CA . ARG B 1 17 ? -6.642 14.941 -2.695 1 96.86 17 ARG B CA 1
ATOM 1484 C C . ARG B 1 17 ? -5.298 15.516 -2.26 1 96.86 17 ARG B C 1
ATOM 1486 O O . ARG B 1 17 ? -4.363 14.768 -1.965 1 96.86 17 ARG B O 1
ATOM 1493 N N . THR B 1 18 ? -5.217 16.79 -2.207 1 97.39 18 THR B N 1
ATOM 1494 C CA . THR B 1 18 ? -4.005 17.429 -1.706 1 97.39 18 THR B CA 1
ATOM 1495 C C . THR B 1 18 ? -3.763 17.061 -0.245 1 97.39 18 THR B C 1
ATOM 1497 O O . THR B 1 18 ? -2.625 16.811 0.158 1 97.39 18 THR B O 1
ATOM 1500 N N . VAL B 1 19 ? -4.85 16.974 0.48 1 98.34 19 VAL B N 1
ATOM 1501 C CA . VAL B 1 19 ? -4.745 16.595 1.885 1 98.34 19 VAL B CA 1
ATOM 1502 C C . VAL B 1 19 ? -4.265 15.149 1.995 1 98.34 19 VAL B C 1
ATOM 1504 O O . VAL B 1 19 ? -3.361 14.846 2.777 1 98.34 19 VAL B O 1
ATOM 1507 N N . GLY B 1 20 ? -4.844 14.292 1.178 1 98.37 20 GLY B N 1
ATOM 1508 C CA . GLY B 1 20 ? -4.349 12.926 1.128 1 98.37 20 GLY B CA 1
ATOM 1509 C C . GLY B 1 20 ? -2.885 12.834 0.743 1 98.37 20 GLY B C 1
ATOM 1510 O O . GLY B 1 20 ? -2.142 12.019 1.295 1 98.37 20 GLY B O 1
ATOM 1511 N N . GLU B 1 21 ? -2.511 13.719 -0.141 1 98.16 21 GLU B N 1
ATOM 1512 C CA . GLU B 1 21 ? -1.13 13.724 -0.611 1 98.16 21 GLU B CA 1
ATOM 1513 C C . GLU B 1 21 ? -0.172 14.16 0.494 1 98.16 21 GLU B C 1
ATOM 1515 O O . GLU B 1 21 ? 0.936 13.63 0.607 1 98.16 21 GLU B O 1
ATOM 1520 N N . ILE B 1 22 ? -0.546 15.088 1.299 1 98.5 22 ILE B N 1
ATOM 1521 C CA . ILE B 1 22 ? 0.261 15.515 2.436 1 98.5 22 ILE B CA 1
ATOM 1522 C C . ILE B 1 22 ? 0.561 14.317 3.334 1 98.5 22 ILE B C 1
ATOM 1524 O O . ILE B 1 22 ? 1.717 14.072 3.688 1 98.5 22 ILE B O 1
ATOM 1528 N N . ALA B 1 23 ? -0.465 13.546 3.638 1 98.65 23 ALA B N 1
ATOM 1529 C CA . ALA B 1 23 ? -0.327 12.378 4.505 1 98.65 23 ALA B CA 1
ATOM 1530 C C . ALA B 1 23 ? 0.552 11.313 3.856 1 98.65 23 ALA B C 1
ATOM 1532 O O . ALA B 1 23 ? 1.438 10.752 4.505 1 98.65 23 ALA B O 1
ATOM 1533 N N . PHE B 1 24 ? 0.339 11.143 2.64 1 97.73 24 PHE B N 1
ATOM 1534 C CA . PHE B 1 24 ? 1.063 10.114 1.902 1 97.73 24 PHE B CA 1
ATOM 1535 C C . PHE B 1 24 ? 2.549 10.444 1.83 1 97.73 24 PHE B C 1
ATOM 1537 O O . PHE B 1 24 ? 3.395 9.57 2.029 1 97.73 24 PHE B O 1
ATOM 1544 N N . GLN B 1 25 ? 2.882 11.656 1.476 1 97.57 25 GLN B N 1
ATOM 1545 C CA . GLN B 1 25 ? 4.268 12.095 1.349 1 97.57 25 GLN B CA 1
ATOM 1546 C C . GLN B 1 25 ? 5.002 11.995 2.683 1 97.57 25 GLN B C 1
ATOM 1548 O O . GLN B 1 25 ? 6.175 11.619 2.726 1 97.57 25 GLN B O 1
ATOM 1553 N N . LEU B 1 26 ? 4.324 12.34 3.734 1 98.6 26 LEU B N 1
ATOM 1554 C CA . LEU B 1 26 ? 4.939 12.2 5.049 1 98.6 26 LEU B CA 1
ATOM 1555 C C . LEU B 1 26 ? 5.221 10.735 5.365 1 98.6 26 LEU B C 1
ATOM 1557 O O . LEU B 1 26 ? 6.33 10.385 5.774 1 98.6 26 LEU B O 1
ATOM 1561 N N . ASP B 1 27 ? 4.202 9.888 5.138 1 98.04 27 ASP B N 1
ATOM 1562 C CA . ASP B 1 27 ? 4.369 8.457 5.375 1 98.04 27 ASP B CA 1
ATOM 1563 C C . ASP B 1 27 ? 5.559 7.906 4.592 1 98.04 27 ASP B C 1
ATOM 1565 O O . ASP B 1 27 ? 6.362 7.141 5.129 1 98.04 27 ASP B O 1
ATOM 1569 N N . ARG B 1 28 ? 5.675 8.323 3.413 1 96.36 28 ARG B N 1
ATOM 1570 C CA . ARG B 1 28 ? 6.738 7.815 2.553 1 96.36 28 ARG B CA 1
ATOM 1571 C C . ARG B 1 28 ? 8.111 8.207 3.089 1 96.36 28 ARG B C 1
ATOM 1573 O O . ARG B 1 28 ? 9.051 7.41 3.045 1 96.36 28 ARG B O 1
ATOM 1580 N N . ARG B 1 29 ? 8.222 9.365 3.581 1 96.97 29 ARG B N 1
ATOM 1581 C CA . ARG B 1 29 ? 9.498 9.824 4.12 1 96.97 29 ARG B CA 1
ATOM 1582 C C . ARG B 1 29 ? 9.844 9.089 5.411 1 96.97 29 ARG B C 1
ATOM 1584 O O . ARG B 1 29 ? 11.003 8.736 5.639 1 96.97 29 ARG B O 1
ATOM 1591 N N . ILE B 1 30 ? 8.852 8.856 6.193 1 98.22 30 ILE B N 1
ATOM 1592 C CA . ILE B 1 30 ? 9.075 8.097 7.419 1 98.22 30 ILE B CA 1
ATOM 1593 C C . ILE B 1 30 ? 9.549 6.687 7.073 1 98.22 30 ILE B C 1
ATOM 1595 O O . ILE B 1 30 ? 10.562 6.22 7.599 1 98.22 30 ILE B O 1
ATOM 1599 N N . LEU B 1 31 ? 8.857 6.091 6.203 1 97.55 31 LEU B N 1
ATOM 1600 C CA . LEU B 1 31 ? 9.185 4.721 5.825 1 97.55 31 LEU B CA 1
ATOM 1601 C C . LEU B 1 31 ? 10.563 4.65 5.176 1 97.55 31 LEU B C 1
ATOM 1603 O O . LEU B 1 31 ? 11.338 3.732 5.453 1 97.55 31 LEU B O 1
ATOM 1607 N N . ALA B 1 32 ? 10.878 5.589 4.352 1 95.5 32 ALA B N 1
ATOM 1608 C CA . ALA B 1 32 ? 12.178 5.619 3.686 1 95.5 32 ALA B CA 1
ATOM 1609 C C . ALA B 1 32 ? 13.309 5.778 4.698 1 95.5 32 ALA B C 1
ATOM 1611 O O . ALA B 1 32 ? 14.402 5.241 4.506 1 95.5 32 ALA B O 1
ATOM 1612 N N . SER B 1 33 ? 13.047 6.515 5.708 1 96.11 33 SER B N 1
ATOM 1613 C CA . SER B 1 33 ? 14.053 6.711 6.747 1 96.11 33 SER B CA 1
ATOM 1614 C C . SER B 1 33 ? 14.345 5.41 7.486 1 96.11 33 SER B C 1
ATOM 1616 O O . SER B 1 33 ? 15.478 5.173 7.912 1 96.11 33 SER B O 1
ATOM 1618 N N . VAL B 1 34 ? 13.381 4.591 7.611 1 97.6 34 VAL B N 1
ATOM 1619 C CA . VAL B 1 34 ? 13.516 3.368 8.394 1 97.6 34 VAL B CA 1
ATOM 1620 C C . VAL B 1 34 ? 13.993 2.228 7.496 1 97.6 34 VAL B C 1
ATOM 1622 O O . VAL B 1 34 ? 14.883 1.463 7.874 1 97.6 34 VAL B O 1
ATOM 1625 N N . PHE B 1 35 ? 13.404 2.149 6.351 1 96.39 35 PHE B N 1
ATOM 1626 C CA . PHE B 1 35 ? 13.713 1.07 5.42 1 96.39 35 PHE B CA 1
ATOM 1627 C C . PHE B 1 35 ? 14.581 1.576 4.274 1 96.39 35 PHE B C 1
ATOM 1629 O O . PHE B 1 35 ? 14.159 1.564 3.116 1 96.39 35 PHE B O 1
ATOM 1636 N N . GLN B 1 36 ? 15.747 1.875 4.443 1 93.61 36 GLN B N 1
ATOM 1637 C CA . GLN B 1 36 ? 16.649 2.583 3.541 1 93.61 36 GLN B CA 1
ATOM 1638 C C . GLN B 1 36 ? 17.061 1.698 2.368 1 93.61 36 GLN B C 1
ATOM 1640 O O . GLN B 1 36 ? 17.427 2.2 1.303 1 93.61 36 GLN B O 1
ATOM 1645 N N . ASP B 1 37 ? 16.92 0.407 2.525 1 87.27 37 ASP B N 1
ATOM 1646 C CA . ASP B 1 37 ? 17.404 -0.509 1.497 1 87.27 37 ASP B CA 1
ATOM 1647 C C . ASP B 1 37 ? 16.249 -1.061 0.665 1 87.27 37 ASP B C 1
ATOM 1649 O O . ASP B 1 37 ? 16.416 -2.04 -0.066 1 87.27 37 ASP B O 1
ATOM 1653 N N . ARG B 1 38 ? 15.169 -0.389 0.812 1 88.71 38 ARG B N 1
ATOM 1654 C CA . ARG B 1 38 ? 14.003 -0.896 0.095 1 88.71 38 ARG B CA 1
ATOM 1655 C C . ARG B 1 38 ? 13.411 0.175 -0.815 1 88.71 38 ARG B C 1
ATOM 1657 O O . ARG B 1 38 ? 13.248 1.326 -0.403 1 88.71 38 ARG B O 1
ATOM 1664 N N . VAL B 1 39 ? 13.146 -0.234 -1.975 1 84.53 39 VAL B N 1
ATOM 1665 C CA . VAL B 1 39 ? 12.606 0.699 -2.958 1 84.53 39 VAL B CA 1
ATOM 1666 C C . VAL B 1 39 ? 11.08 0.652 -2.932 1 84.53 39 VAL B C 1
ATOM 1668 O O . VAL B 1 39 ? 10.42 1.693 -2.98 1 84.53 39 VAL B O 1
ATOM 1671 N N . ARG B 1 40 ? 10.587 -0.571 -2.811 1 89.11 40 ARG B N 1
ATOM 1672 C CA . ARG B 1 40 ? 9.144 -0.784 -2.751 1 89.11 40 ARG B CA 1
ATOM 1673 C C . ARG B 1 40 ? 8.709 -1.195 -1.349 1 89.11 40 ARG B C 1
ATOM 1675 O O . ARG B 1 40 ? 9.402 -1.964 -0.678 1 89.11 40 ARG B O 1
ATOM 1682 N N . LEU B 1 41 ? 7.536 -0.659 -0.991 1 91.79 41 LEU B N 1
ATOM 1683 C CA . LEU B 1 41 ? 7.07 -0.886 0.373 1 91.79 41 LEU B CA 1
ATOM 1684 C C . LEU B 1 41 ? 5.614 -1.34 0.381 1 91.79 41 LEU B C 1
ATOM 1686 O O . LEU B 1 41 ? 4.796 -0.804 1.133 1 91.79 41 LEU B O 1
ATOM 1690 N N . TYR B 1 42 ? 5.328 -2.266 -0.507 1 93.18 42 TYR B N 1
ATOM 1691 C CA . TYR B 1 42 ? 3.985 -2.836 -0.542 1 93.18 42 TYR B CA 1
ATOM 1692 C C . TYR B 1 42 ? 3.68 -3.592 0.745 1 93.18 42 TYR B C 1
ATOM 1694 O O . TYR B 1 42 ? 4.492 -4.397 1.207 1 93.18 42 TYR B O 1
ATOM 1702 N N . GLY B 1 43 ? 2.534 -3.257 1.31 1 93.2 43 GLY B N 1
ATOM 1703 C CA . GLY B 1 43 ? 2.132 -3.902 2.549 1 93.2 43 GLY B CA 1
ATOM 1704 C C . GLY B 1 43 ? 2.736 -3.257 3.782 1 93.2 43 GLY B C 1
ATOM 1705 O O . GLY B 1 43 ? 2.492 -3.702 4.905 1 93.2 43 GLY B O 1
ATOM 1706 N N . ILE B 1 44 ? 3.467 -2.206 3.547 1 95.18 44 ILE B N 1
ATOM 1707 C CA . ILE B 1 44 ? 4.144 -1.531 4.648 1 95.18 44 ILE B CA 1
ATOM 1708 C C . ILE B 1 44 ? 3.528 -0.15 4.862 1 95.18 44 ILE B C 1
ATOM 1710 O O . ILE B 1 44 ? 3.299 0.59 3.902 1 95.18 44 ILE B O 1
ATOM 1714 N N . SER B 1 45 ? 3.138 0.185 6.015 1 95.58 45 SER B N 1
ATOM 1715 C CA . SER B 1 45 ? 2.663 1.499 6.435 1 95.58 45 SER B CA 1
ATOM 1716 C C . SER B 1 45 ? 3.298 1.921 7.755 1 95.58 45 SER B C 1
ATOM 1718 O O . SER B 1 45 ? 3.983 1.127 8.403 1 95.58 45 SER B O 1
ATOM 1720 N N . VAL B 1 46 ? 3.088 3.123 8.055 1 97.54 46 VAL B N 1
ATOM 1721 C CA . VAL B 1 46 ? 3.653 3.587 9.318 1 97.54 46 VAL B CA 1
ATOM 1722 C C . VAL B 1 46 ? 2.944 2.903 10.484 1 97.54 46 VAL B C 1
ATOM 1724 O O . VAL B 1 46 ? 3.546 2.672 11.536 1 97.54 46 VAL B O 1
ATOM 1727 N N . SER B 1 47 ? 1.722 2.459 10.247 1 95.26 47 SER B N 1
ATOM 1728 C CA . SER B 1 47 ? 0.937 1.83 11.304 1 95.26 47 SER B CA 1
ATOM 1729 C C . SER B 1 47 ? 1.463 0.436 11.628 1 95.26 47 SER B C 1
ATOM 1731 O O . SER B 1 47 ? 1.275 -0.061 12.74 1 95.26 47 SER B O 1
ATOM 1733 N N . ASN B 1 48 ? 2.113 -0.206 10.68 1 95.04 48 ASN B N 1
ATOM 1734 C CA . ASN B 1 48 ? 2.608 -1.551 10.953 1 95.04 48 ASN B CA 1
ATOM 1735 C C . ASN B 1 48 ? 4.131 -1.615 10.873 1 95.04 48 ASN B C 1
ATOM 1737 O O . ASN B 1 48 ? 4.702 -2.689 10.674 1 95.04 48 ASN B O 1
ATOM 1741 N N . ILE B 1 49 ? 4.735 -0.529 11.067 1 97 49 ILE B N 1
ATOM 1742 C CA . ILE B 1 49 ? 6.164 -0.376 10.815 1 97 49 ILE B CA 1
ATOM 1743 C C . ILE B 1 49 ? 6.955 -1.263 11.774 1 97 49 ILE B C 1
ATOM 1745 O O . ILE B 1 49 ? 7.956 -1.87 11.385 1 97 49 ILE B O 1
ATOM 1749 N N . THR B 1 50 ? 6.58 -1.393 13.039 1 96.17 50 THR B N 1
ATOM 1750 C CA . THR B 1 50 ? 7.314 -2.195 14.012 1 96.17 50 THR B CA 1
ATOM 1751 C C . THR B 1 50 ? 7.245 -3.676 13.654 1 96.17 50 THR B C 1
ATOM 1753 O O . THR B 1 50 ? 8.242 -4.393 13.762 1 96.17 50 THR B O 1
ATOM 1756 N N . GLU B 1 51 ? 6.079 -4.061 13.192 1 94.86 51 GLU B N 1
ATOM 1757 C CA . GLU B 1 51 ? 5.924 -5.441 12.742 1 94.86 51 GLU B CA 1
ATOM 1758 C C . GLU B 1 51 ? 6.81 -5.73 11.534 1 94.86 51 GLU B C 1
ATOM 1760 O O . GLU B 1 51 ? 7.451 -6.781 11.466 1 94.86 51 GLU B O 1
ATOM 1765 N N . LYS B 1 52 ? 6.867 -4.77 10.658 1 95.7 52 LYS B N 1
ATOM 1766 C CA . LYS B 1 52 ? 7.638 -4.963 9.434 1 95.7 52 LYS B CA 1
ATOM 1767 C C . LYS B 1 52 ? 9.137 -4.924 9.716 1 95.7 52 LYS B C 1
ATOM 1769 O O . LYS B 1 52 ? 9.914 -5.631 9.071 1 95.7 52 LYS B O 1
ATOM 1774 N N . ILE B 1 53 ? 9.533 -4.174 10.679 1 96.76 53 ILE B N 1
ATOM 1775 C CA . ILE B 1 53 ? 10.926 -4.187 11.115 1 96.76 53 ILE B CA 1
ATOM 1776 C C . ILE B 1 53 ? 11.303 -5.586 11.596 1 96.76 53 ILE B C 1
ATOM 1778 O O . ILE B 1 53 ? 12.354 -6.114 11.227 1 96.76 53 ILE B O 1
ATOM 1782 N N . ASN B 1 54 ? 10.439 -6.173 12.37 1 95.86 54 ASN B N 1
ATOM 1783 C CA . ASN B 1 54 ? 10.688 -7.528 12.852 1 95.86 54 ASN B CA 1
ATOM 1784 C C . ASN B 1 54 ? 10.758 -8.528 11.701 1 95.86 54 ASN B C 1
ATOM 1786 O O . ASN B 1 54 ? 11.643 -9.384 11.67 1 95.86 54 ASN B O 1
ATOM 1790 N N . GLU B 1 55 ? 9.897 -8.342 10.846 1 92.42 55 GLU B N 1
ATOM 1791 C CA . GLU B 1 55 ? 9.854 -9.236 9.693 1 92.42 55 GLU B CA 1
ATOM 1792 C C . GLU B 1 55 ? 11.124 -9.118 8.855 1 92.42 55 GLU B C 1
ATOM 1794 O O . GLU B 1 55 ? 11.708 -10.128 8.457 1 92.42 55 GLU B O 1
ATOM 1799 N N . PHE B 1 56 ? 11.582 -7.9 8.657 1 92.48 56 PHE B N 1
ATOM 1800 C CA . PHE B 1 56 ? 12.697 -7.648 7.752 1 92.48 56 PHE B CA 1
ATOM 1801 C C . PHE B 1 56 ? 14.027 -7.929 8.441 1 92.48 56 PHE B C 1
ATOM 1803 O O . PHE B 1 56 ? 15.068 -8.002 7.785 1 92.48 56 PHE B O 1
ATOM 1810 N N . SER B 1 57 ? 13.95 -8.141 9.702 1 94.52 57 SER B N 1
ATOM 1811 C CA . SER B 1 57 ? 15.174 -8.411 10.448 1 94.52 57 SER B CA 1
ATOM 1812 C C . SER B 1 57 ? 15.498 -9.901 10.459 1 94.52 57 SER B C 1
ATOM 1814 O O . SER B 1 57 ? 16.537 -10.313 10.981 1 94.52 57 SER B O 1
ATOM 1816 N N . ILE B 1 58 ? 14.61 -10.688 9.98 1 92.35 58 ILE B N 1
ATOM 1817 C CA . ILE B 1 58 ? 14.816 -12.132 9.946 1 92.35 58 ILE B CA 1
ATOM 1818 C C . ILE B 1 58 ? 15.652 -12.505 8.724 1 92.35 58 ILE B C 1
ATOM 1820 O O . ILE B 1 58 ? 15.347 -12.089 7.604 1 92.35 58 ILE B O 1
ATOM 1824 N N . ASP B 1 59 ? 16.693 -13.3 8.93 1 88.64 59 ASP B N 1
ATOM 1825 C CA . ASP B 1 59 ? 17.541 -13.796 7.85 1 88.64 59 ASP B CA 1
ATOM 1826 C C . ASP B 1 59 ? 16.824 -14.875 7.041 1 88.64 59 ASP B C 1
ATOM 1828 O O . ASP B 1 59 ? 16.373 -15.879 7.597 1 88.64 59 ASP B O 1
ATOM 1832 N N . CYS B 1 60 ? 16.721 -14.729 5.776 1 77.39 60 CYS B N 1
ATOM 1833 C CA . CYS B 1 60 ? 15.936 -15.612 4.921 1 77.39 60 CYS B CA 1
ATOM 1834 C C . CYS B 1 60 ? 16.589 -16.985 4.809 1 77.39 60 CYS B C 1
ATOM 1836 O O . CYS B 1 60 ? 15.915 -17.977 4.529 1 77.39 60 CYS B O 1
ATOM 1838 N N . GLN B 1 61 ? 17.926 -17.068 5.013 1 83.16 61 GLN B N 1
ATOM 1839 C CA . GLN B 1 61 ? 18.648 -18.331 4.899 1 83.16 61 GLN B CA 1
ATOM 1840 C C . GLN B 1 61 ? 18.598 -19.113 6.208 1 83.16 61 GLN B C 1
ATOM 1842 O O . GLN B 1 61 ? 18.394 -20.329 6.202 1 83.16 61 GLN B O 1
ATOM 1847 N N . THR B 1 62 ? 18.665 -18.353 7.33 1 90.09 62 THR B N 1
ATOM 1848 C CA . THR B 1 62 ? 18.8 -19.032 8.614 1 90.09 62 THR B CA 1
ATOM 1849 C C . THR B 1 62 ? 17.487 -18.985 9.391 1 90.09 62 THR B C 1
ATOM 1851 O O . THR B 1 62 ? 17.314 -19.711 10.372 1 90.09 62 THR B O 1
ATOM 1854 N N . ASN B 1 63 ? 16.582 -18.048 8.956 1 88.58 63 ASN B N 1
ATOM 1855 C CA . ASN B 1 63 ? 15.319 -17.825 9.651 1 88.58 63 ASN B CA 1
ATOM 1856 C C . ASN B 1 63 ? 15.544 -17.336 11.079 1 88.58 63 ASN B C 1
ATOM 1858 O O . ASN B 1 63 ? 14.741 -17.618 11.97 1 88.58 63 ASN B O 1
ATOM 1862 N N . LYS B 1 64 ? 16.758 -16.857 11.279 1 95.03 64 LYS B N 1
ATOM 1863 C CA . LYS B 1 64 ? 17.078 -16.259 12.572 1 95.03 64 LYS B CA 1
ATOM 1864 C C . LYS B 1 64 ? 17.064 -14.735 12.491 1 95.03 64 LYS B C 1
ATOM 1866 O O . LYS B 1 64 ? 17.321 -14.162 11.43 1 95.03 64 LYS B O 1
ATOM 1871 N N . VAL B 1 65 ? 16.825 -14.176 13.616 1 94.9 65 VAL B N 1
ATOM 1872 C CA . VAL B 1 65 ? 16.772 -12.72 13.69 1 94.9 65 VAL B CA 1
ATOM 1873 C C . VAL B 1 65 ? 18.186 -12.147 13.625 1 94.9 65 VAL B C 1
ATOM 1875 O O . VAL B 1 65 ? 19.081 -12.606 14.339 1 94.9 65 VAL B O 1
ATOM 1878 N N . ASN B 1 66 ? 18.454 -11.256 12.758 1 95.95 66 ASN B N 1
ATOM 1879 C CA . ASN B 1 66 ? 19.656 -10.43 12.774 1 95.95 66 ASN B CA 1
ATOM 1880 C C . ASN B 1 66 ? 19.519 -9.259 13.742 1 95.95 66 ASN B C 1
ATOM 1882 O O . ASN B 1 66 ? 18.986 -8.208 13.381 1 95.95 66 ASN B O 1
ATOM 1886 N N . GLU B 1 67 ? 20.009 -9.406 14.86 1 95.32 67 GLU B N 1
ATOM 1887 C CA . GLU B 1 67 ? 19.807 -8.456 15.95 1 95.32 67 GLU B CA 1
ATOM 1888 C C . GLU B 1 67 ? 20.401 -7.092 15.61 1 95.32 67 GLU B C 1
ATOM 1890 O O . GLU B 1 67 ? 19.858 -6.057 16.002 1 95.32 67 GLU B O 1
ATOM 1895 N N . ASN B 1 68 ? 21.538 -7.109 14.973 1 95.93 68 ASN B N 1
ATOM 1896 C CA . ASN B 1 68 ? 22.154 -5.842 14.594 1 95.93 68 ASN B CA 1
ATOM 1897 C C . ASN B 1 68 ? 21.279 -5.062 13.618 1 95.93 68 ASN B C 1
ATOM 1899 O O . ASN B 1 68 ? 21.073 -3.859 13.786 1 95.93 68 ASN B O 1
ATOM 1903 N N . LYS B 1 69 ? 20.793 -5.809 12.638 1 95.14 69 LYS B N 1
ATOM 1904 C CA . LYS B 1 69 ? 19.904 -5.192 11.658 1 95.14 69 LYS B CA 1
ATOM 1905 C C . LYS B 1 69 ? 18.633 -4.67 12.322 1 95.14 69 LYS B C 1
ATOM 1907 O O . LYS B 1 69 ? 18.209 -3.541 12.063 1 95.14 69 LYS B O 1
ATOM 1912 N N . ARG B 1 70 ? 18.021 -5.417 13.144 1 96.88 70 ARG B N 1
ATOM 1913 C CA . ARG B 1 70 ? 16.813 -5.029 13.865 1 96.88 70 ARG B CA 1
ATOM 1914 C C . ARG B 1 70 ? 17.054 -3.779 14.705 1 96.88 70 ARG B C 1
ATOM 1916 O O . ARG B 1 70 ? 16.257 -2.839 14.672 1 96.88 70 ARG B O 1
ATOM 1923 N N . SER B 1 71 ? 18.165 -3.804 15.436 1 97.77 71 SER B N 1
ATOM 1924 C CA . SER B 1 71 ? 18.501 -2.689 16.315 1 97.77 71 SER B CA 1
ATOM 1925 C C . SER B 1 71 ? 18.7 -1.4 15.524 1 97.77 71 SER B C 1
ATOM 1927 O O . SER B 1 71 ? 18.269 -0.329 15.955 1 97.77 71 SER B O 1
ATOM 1929 N N . GLU B 1 72 ? 19.302 -1.526 14.407 1 97.47 72 GLU B N 1
ATOM 1930 C CA . GLU B 1 72 ? 19.535 -0.352 13.571 1 97.47 72 GLU B CA 1
ATOM 1931 C C . GLU B 1 72 ? 18.221 0.226 13.054 1 97.47 72 GLU B C 1
ATOM 1933 O O . GLU B 1 72 ? 18.024 1.443 13.07 1 97.47 72 GLU B O 1
ATOM 1938 N N . MET B 1 73 ? 17.368 -0.623 12.594 1 97.34 73 MET B N 1
ATOM 1939 C CA . MET B 1 73 ? 16.082 -0.171 12.07 1 97.34 73 MET B CA 1
ATOM 1940 C C . MET B 1 73 ? 15.226 0.434 13.178 1 97.34 73 MET B C 1
ATOM 1942 O O . MET B 1 73 ? 14.564 1.452 12.97 1 97.34 73 MET B O 1
ATOM 1946 N N . LEU B 1 74 ? 15.267 -0.193 14.325 1 98.16 74 LEU B N 1
ATOM 1947 C CA . LEU B 1 74 ? 14.515 0.325 15.463 1 98.16 74 LEU B CA 1
ATOM 1948 C C . LEU B 1 74 ? 15.057 1.682 15.899 1 98.16 74 LEU B C 1
ATOM 1950 O O . LEU B 1 74 ? 14.29 2.563 16.296 1 98.16 74 LEU B O 1
ATOM 1954 N N . LYS B 1 75 ? 16.342 1.808 15.821 1 98.47 75 LYS B N 1
ATOM 1955 C CA . LYS B 1 75 ? 16.952 3.093 16.153 1 98.47 75 LYS B CA 1
ATOM 1956 C C . LYS B 1 75 ? 16.507 4.18 15.178 1 98.47 75 LYS B C 1
ATOM 1958 O O . LYS B 1 75 ? 16.167 5.291 15.592 1 98.47 75 LYS B O 1
ATOM 1963 N N . ARG B 1 76 ? 16.509 3.885 13.917 1 98.17 76 ARG B N 1
ATOM 1964 C CA . ARG B 1 76 ? 16.043 4.845 12.921 1 98.17 76 ARG B CA 1
ATOM 1965 C C . ARG B 1 76 ? 14.589 5.23 13.171 1 98.17 76 ARG B C 1
ATOM 1967 O O . ARG B 1 76 ? 14.223 6.402 13.055 1 98.17 76 ARG B O 1
ATOM 1974 N N . TYR B 1 77 ? 13.801 4.229 13.494 1 98.44 77 TYR B N 1
ATOM 1975 C CA . TYR B 1 77 ? 12.397 4.485 13.795 1 98.44 77 TYR B CA 1
ATOM 1976 C C . TYR B 1 77 ? 12.256 5.393 15.011 1 98.44 77 TYR B C 1
ATOM 1978 O O . TYR B 1 77 ? 11.51 6.374 14.978 1 98.44 77 TYR B O 1
ATOM 1986 N N . SER B 1 78 ? 12.997 5.085 16.039 1 98.39 78 SER B N 1
ATOM 1987 C CA . SER B 1 78 ? 12.955 5.89 17.255 1 98.39 78 SER B CA 1
ATOM 1988 C C . SER B 1 78 ? 13.424 7.317 16.989 1 98.39 78 SER B C 1
ATOM 1990 O O . SER B 1 78 ? 12.822 8.275 17.479 1 98.39 78 SER B O 1
ATOM 1992 N N . ASP B 1 79 ? 14.438 7.431 16.25 1 98.34 79 ASP B N 1
ATOM 1993 C CA . ASP B 1 79 ? 14.993 8.747 15.947 1 98.34 79 ASP B CA 1
ATOM 1994 C C . ASP B 1 79 ? 13.979 9.612 15.202 1 98.34 79 ASP B C 1
ATOM 1996 O O . ASP B 1 79 ? 13.757 10.769 15.565 1 98.34 79 ASP B O 1
ATOM 2000 N N . ILE B 1 80 ? 13.366 9.061 14.245 1 98.42 80 ILE B N 1
ATOM 2001 C CA . ILE B 1 80 ? 12.455 9.864 13.437 1 98.42 80 ILE B CA 1
ATOM 2002 C C . ILE B 1 80 ? 11.185 10.159 14.231 1 98.42 80 ILE B C 1
ATOM 2004 O O . ILE B 1 80 ? 10.62 11.25 14.129 1 98.42 80 ILE B O 1
ATOM 2008 N N . MET B 1 81 ? 10.712 9.217 15.062 1 98.51 81 MET B N 1
ATOM 2009 C CA . MET B 1 81 ? 9.535 9.472 15.888 1 98.51 81 MET B CA 1
ATOM 2010 C C . MET B 1 81 ? 9.817 10.564 16.914 1 98.51 81 MET B C 1
ATOM 2012 O O . MET B 1 81 ? 8.994 11.459 17.116 1 98.51 81 MET B O 1
ATOM 2016 N N . ASN B 1 82 ? 10.955 10.474 17.502 1 98.24 82 ASN B N 1
ATOM 2017 C CA . ASN B 1 82 ? 11.329 11.501 18.469 1 98.24 82 ASN B CA 1
ATOM 2018 C C . ASN B 1 82 ? 11.372 12.885 17.829 1 98.24 82 ASN B C 1
ATOM 2020 O O . ASN B 1 82 ? 10.889 13.858 18.41 1 98.24 82 ASN B O 1
ATOM 2024 N N . LYS B 1 83 ? 11.934 12.908 16.727 1 98.06 83 LYS B N 1
ATOM 2025 C CA . LYS B 1 83 ? 12.026 14.164 15.988 1 98.06 83 LYS B CA 1
ATOM 2026 C C . LYS B 1 83 ? 10.64 14.71 15.658 1 98.06 83 LYS B C 1
ATOM 2028 O O . LYS B 1 83 ? 10.355 15.884 15.904 1 98.06 83 LYS B O 1
ATOM 2033 N N . LEU B 1 84 ? 9.771 13.886 15.135 1 98.7 84 LEU B N 1
ATOM 2034 C CA . LEU B 1 84 ? 8.457 14.334 14.687 1 98.7 84 LEU B CA 1
ATOM 2035 C C . LEU B 1 84 ? 7.563 14.672 15.875 1 98.7 84 LEU B C 1
ATOM 2037 O O . LEU B 1 84 ? 6.699 15.546 15.778 1 98.7 84 LEU B O 1
ATOM 2041 N N . CYS B 1 85 ? 7.802 14.02 17.009 1 98.66 85 CYS B N 1
ATOM 2042 C CA . CYS B 1 85 ? 7.031 14.305 18.214 1 98.66 85 CYS B CA 1
ATOM 2043 C C . CYS B 1 85 ? 7.233 15.748 18.662 1 98.66 85 CYS B C 1
ATOM 2045 O O . CYS B 1 85 ? 6.322 16.363 19.219 1 98.66 85 CYS B O 1
ATOM 2047 N N . GLU B 1 86 ? 8.336 16.285 18.32 1 97.99 86 GLU B N 1
ATOM 2048 C CA . GLU B 1 86 ? 8.609 17.682 18.641 1 97.99 86 GLU B CA 1
ATOM 2049 C C . GLU B 1 86 ? 7.677 18.617 17.876 1 97.99 86 GLU B C 1
ATOM 2051 O O . GLU B 1 86 ? 7.469 19.763 18.281 1 97.99 86 GLU B O 1
ATOM 2056 N N . TYR B 1 87 ? 7.114 18.065 16.858 1 98.02 87 TYR B N 1
ATOM 2057 C CA . TYR B 1 87 ? 6.252 18.895 16.024 1 98.02 87 TYR B CA 1
ATOM 2058 C C . TYR B 1 87 ? 4.793 18.479 16.164 1 98.02 87 TYR B C 1
ATOM 2060 O O . TYR B 1 87 ? 3.959 18.823 15.323 1 98.02 87 TYR B O 1
ATOM 2068 N N . GLY B 1 88 ? 4.589 17.629 17.173 1 98.36 88 GLY B N 1
ATOM 2069 C CA . GLY B 1 88 ? 3.217 17.31 17.534 1 98.36 88 GLY B CA 1
ATOM 2070 C C . GLY B 1 88 ? 2.774 15.942 17.049 1 98.36 88 GLY B C 1
ATOM 2071 O O . GLY B 1 88 ? 1.648 15.517 17.316 1 98.36 88 GLY B O 1
ATOM 2072 N N . TYR B 1 89 ? 3.648 15.259 16.314 1 98.7 89 TYR B N 1
ATOM 2073 C CA . TYR B 1 89 ? 3.308 13.938 15.796 1 98.7 89 TYR B CA 1
ATOM 2074 C C . TYR B 1 89 ? 3.156 12.931 16.93 1 98.7 89 TYR B C 1
ATOM 2076 O O . TYR B 1 89 ? 4.005 12.857 17.821 1 98.7 89 TYR B O 1
ATOM 2084 N N . ASP B 1 90 ? 2.141 12.242 16.916 1 98.58 90 ASP B N 1
ATOM 2085 C CA . ASP B 1 90 ? 1.871 11.182 17.883 1 98.58 90 ASP B CA 1
ATOM 2086 C C . ASP B 1 90 ? 1.859 9.812 17.209 1 98.58 90 ASP B C 1
ATOM 2088 O O . ASP B 1 90 ? 0.928 9.486 16.47 1 98.58 90 ASP B O 1
ATOM 2092 N N . PRO B 1 91 ? 2.825 9.009 17.503 1 97.72 91 PRO B N 1
ATOM 2093 C CA . PRO B 1 91 ? 2.944 7.703 16.849 1 97.72 91 PRO B CA 1
ATOM 2094 C C . PRO B 1 91 ? 1.764 6.782 17.15 1 97.72 91 PRO B C 1
ATOM 2096 O O . PRO B 1 91 ? 1.572 5.774 16.465 1 97.72 91 PRO B O 1
ATOM 2099 N N . LYS B 1 92 ? 1.008 7.086 18.119 1 96.34 92 LYS B N 1
ATOM 2100 C CA . LYS B 1 92 ? -0.14 6.257 18.475 1 96.34 92 LYS B CA 1
ATOM 2101 C C . LYS B 1 92 ? -1.391 6.698 17.72 1 96.34 92 LYS B C 1
ATOM 2103 O O . LYS B 1 92 ? -2.382 5.967 17.67 1 96.34 92 LYS B O 1
ATOM 2108 N N . VAL B 1 93 ? -1.364 7.811 17.091 1 96.81 93 VAL B N 1
ATOM 2109 C CA . VAL B 1 93 ? -2.569 8.388 16.505 1 96.81 93 VAL B CA 1
ATOM 2110 C C . VAL B 1 93 ? -2.351 8.634 15.013 1 96.81 93 VAL B C 1
ATOM 2112 O O . VAL B 1 93 ? -3.133 8.168 14.181 1 96.81 93 VAL B O 1
ATOM 2115 N N . HIS B 1 94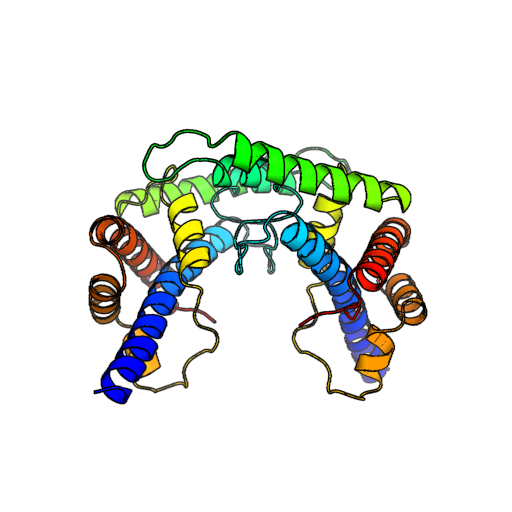 ? -1.264 9.238 14.619 1 98.55 94 HIS B N 1
ATOM 2116 C CA . HIS B 1 94 ? -1.12 9.865 13.31 1 98.55 94 HIS B CA 1
ATOM 2117 C C . HIS B 1 94 ? -0.897 8.821 12.221 1 98.55 94 HIS B C 1
ATOM 2119 O O . HIS B 1 94 ? -1.322 9.009 11.079 1 98.55 94 HIS B O 1
ATOM 2125 N N . PRO B 1 95 ? -0.303 7.683 12.579 1 97.88 95 PRO B N 1
ATOM 2126 C CA . PRO B 1 95 ? -0.212 6.668 11.527 1 97.88 95 PRO B CA 1
ATOM 2127 C C . PRO B 1 95 ? -1.58 6.206 11.032 1 97.88 95 PRO B C 1
ATOM 2129 O O . PRO B 1 95 ? -1.804 6.112 9.823 1 97.88 95 PRO B O 1
ATOM 2132 N N . GLN B 1 96 ? -2.456 5.99 11.904 1 95.39 96 GLN B N 1
ATOM 2133 C CA . GLN B 1 96 ? -3.808 5.591 11.529 1 95.39 96 GLN B CA 1
ATOM 2134 C C . GLN B 1 96 ? -4.556 6.741 10.861 1 95.39 96 GLN B C 1
ATOM 2136 O O . GLN B 1 96 ? -5.336 6.524 9.931 1 95.39 96 GLN B O 1
ATOM 2141 N N . PHE B 1 97 ? -4.326 7.92 11.345 1 97.25 97 PHE B N 1
ATOM 2142 C CA . PHE B 1 97 ? -4.971 9.101 10.784 1 97.25 97 PHE B CA 1
ATOM 2143 C C . PHE B 1 97 ? -4.527 9.327 9.344 1 97.25 97 PHE B C 1
ATOM 2145 O O . PHE B 1 97 ? -5.342 9.662 8.483 1 97.25 97 PHE B O 1
ATOM 2152 N N . SER B 1 98 ? -3.235 9.113 9.058 1 98.2 98 SER B N 1
ATOM 2153 C CA . SER B 1 98 ? -2.724 9.227 7.696 1 98.2 98 SER B CA 1
ATOM 2154 C C . SER B 1 98 ? -3.393 8.218 6.768 1 98.2 98 SER B C 1
ATOM 2156 O O . SER B 1 98 ? -3.783 8.559 5.649 1 98.2 98 SER B O 1
ATOM 2158 N N . GLU B 1 99 ? -3.481 7.015 7.253 1 96.79 99 GLU B N 1
ATOM 2159 C CA . GLU B 1 99 ? -4.166 5.988 6.475 1 96.79 99 GLU B CA 1
ATOM 2160 C C . GLU B 1 99 ? -5.604 6.396 6.167 1 96.79 99 GLU B C 1
ATOM 2162 O O . GLU B 1 99 ? -6.071 6.238 5.037 1 96.79 99 GLU B O 1
ATOM 2167 N N . TYR B 1 100 ? -6.3 6.912 7.139 1 95.1 100 TYR B N 1
ATOM 2168 C CA . TYR B 1 100 ? -7.674 7.384 7.001 1 95.1 100 TYR B CA 1
ATOM 2169 C C . TYR B 1 100 ? -7.772 8.475 5.942 1 95.1 100 TYR B C 1
ATOM 2171 O O . TYR B 1 100 ? -8.654 8.436 5.081 1 95.1 100 TYR B O 1
ATOM 2179 N N . LEU B 1 101 ? -6.862 9.392 5.94 1 97.63 101 LEU B N 1
ATOM 2180 C CA . LEU B 1 101 ? -6.896 10.5 4.991 1 97.63 101 LEU B CA 1
ATOM 2181 C C . LEU B 1 101 ? -6.696 10 3.564 1 97.63 101 LEU B C 1
ATOM 2183 O O . LEU B 1 101 ? -7.446 10.375 2.66 1 97.63 101 LEU B O 1
ATOM 2187 N N . VAL B 1 102 ? -5.719 9.178 3.406 1 97.45 102 VAL B N 1
ATOM 2188 C CA . VAL B 1 102 ? -5.399 8.679 2.073 1 97.45 102 VAL B CA 1
ATOM 2189 C C . VAL B 1 102 ? -6.564 7.85 1.538 1 97.45 102 VAL B C 1
ATOM 2191 O O . VAL B 1 102 ? -6.93 7.965 0.366 1 97.45 102 VAL B O 1
ATOM 2194 N N . ASN B 1 103 ? -7.097 7.063 2.388 1 95.21 103 ASN B N 1
ATOM 2195 C CA . ASN B 1 103 ? -8.186 6.198 1.946 1 95.21 103 ASN B CA 1
ATOM 2196 C C . ASN B 1 103 ? -9.477 6.984 1.735 1 95.21 103 ASN B C 1
ATOM 2198 O O . ASN B 1 103 ? -10.324 6.59 0.932 1 95.21 103 ASN B O 1
ATOM 2202 N N . THR B 1 104 ? -9.645 8.051 2.438 1 94.65 104 THR B N 1
ATOM 2203 C CA . THR B 1 104 ? -10.856 8.859 2.345 1 94.65 104 THR B CA 1
ATOM 2204 C C . THR B 1 104 ? -10.785 9.805 1.15 1 94.65 104 THR B C 1
ATOM 2206 O O . THR B 1 104 ? -11.736 9.901 0.371 1 94.65 104 THR B O 1
ATOM 2209 N N . TYR B 1 105 ? -9.635 10.439 0.904 1 96.05 105 TYR B N 1
ATOM 2210 C CA . TYR B 1 105 ? -9.573 11.548 -0.041 1 96.05 105 TYR B CA 1
ATOM 2211 C C . TYR B 1 105 ? -8.77 11.167 -1.278 1 96.05 105 TYR B C 1
ATOM 2213 O O . TYR B 1 105 ? -8.85 11.838 -2.309 1 96.05 105 TYR B O 1
ATOM 2221 N N . GLY B 1 106 ? -7.923 10.107 -1.15 1 96.1 106 GLY B N 1
ATOM 2222 C CA . GLY B 1 106 ? -7.007 9.782 -2.232 1 96.1 106 GLY B CA 1
ATOM 2223 C C . GLY B 1 106 ? -5.78 10.673 -2.263 1 96.1 106 GLY B C 1
ATOM 2224 O O . GLY B 1 106 ? -5.52 11.414 -1.313 1 96.1 106 GLY B O 1
ATOM 2225 N N . ILE B 1 107 ? -4.919 10.472 -3.234 1 96.22 107 ILE B N 1
ATOM 2226 C CA . ILE B 1 107 ? -3.709 11.263 -3.428 1 96.22 107 ILE B CA 1
ATOM 2227 C C . ILE B 1 107 ? -3.717 11.886 -4.822 1 96.22 107 ILE B C 1
ATOM 2229 O O . ILE B 1 107 ? -4.596 11.591 -5.636 1 96.22 107 ILE B O 1
ATOM 2233 N N . LEU B 1 108 ? -2.813 12.708 -5.102 1 93.25 108 LEU B N 1
ATOM 2234 C CA . LEU B 1 108 ? -2.725 13.327 -6.42 1 93.25 108 LEU B CA 1
ATOM 2235 C C . LEU B 1 108 ? -2.309 12.307 -7.474 1 93.25 108 LEU B C 1
ATOM 2237 O O . LEU B 1 108 ? -1.409 11.497 -7.238 1 93.25 108 LEU B O 1
ATOM 2241 N N . LYS B 1 109 ? -2.943 12.208 -8.543 1 83.6 109 LYS B N 1
ATOM 2242 C CA . LYS B 1 109 ? -2.759 11.2 -9.583 1 83.6 109 LYS B CA 1
ATOM 2243 C C . LYS B 1 109 ? -1.518 11.495 -10.42 1 83.6 109 LYS B C 1
ATOM 2245 O O . LYS B 1 109 ? -0.803 10.576 -10.825 1 83.6 109 LYS B O 1
ATOM 2250 N N . GLU B 1 110 ? -1.397 12.795 -10.676 1 84.09 110 GLU B N 1
ATOM 2251 C CA . GLU B 1 110 ? -0.294 13.158 -11.561 1 84.09 110 GLU B CA 1
ATOM 2252 C C . GLU B 1 110 ? 0.52 14.313 -10.984 1 84.09 110 GLU B C 1
ATOM 2254 O O . GLU B 1 110 ? 0.002 15.118 -10.208 1 84.09 110 GLU B O 1
ATOM 2259 N N . ARG B 1 111 ? 1.799 14.194 -11.312 1 85.68 111 ARG B N 1
ATOM 2260 C CA . ARG B 1 111 ? 2.656 15.33 -10.989 1 85.68 111 ARG B CA 1
ATOM 2261 C C . ARG B 1 111 ? 2.292 16.547 -11.832 1 85.68 111 ARG B C 1
ATOM 2263 O O . ARG B 1 111 ? 2.235 16.463 -13.061 1 85.68 111 ARG B O 1
ATOM 2270 N N . PRO B 1 112 ? 2.072 17.627 -11.147 1 86.52 112 PRO B N 1
ATOM 2271 C CA . PRO B 1 112 ? 1.804 18.835 -11.932 1 86.52 112 PRO B CA 1
ATOM 2272 C C . PRO B 1 112 ? 2.99 19.248 -12.801 1 86.52 112 PRO B C 1
ATOM 2274 O O . PRO B 1 112 ? 4.131 18.879 -12.512 1 86.52 112 PRO B O 1
ATOM 2277 N N . GLN B 1 113 ? 2.673 19.934 -13.851 1 89.97 113 GLN B N 1
ATOM 2278 C CA . GLN B 1 113 ? 3.711 20.371 -14.777 1 89.97 113 GLN B CA 1
ATOM 2279 C C . GLN B 1 113 ? 4.742 21.25 -14.073 1 89.97 113 GLN B C 1
ATOM 2281 O O . GLN B 1 113 ? 4.384 22.11 -13.266 1 89.97 113 GLN B O 1
ATOM 2286 N N . PRO B 1 114 ? 5.971 20.98 -14.433 1 88.43 114 PRO B N 1
ATOM 2287 C CA . PRO B 1 114 ? 7.004 21.835 -13.842 1 88.43 114 PRO B CA 1
ATOM 2288 C C . PRO B 1 114 ? 6.791 23.316 -14.149 1 88.43 114 PRO B C 1
ATOM 2290 O O . PRO B 1 114 ? 6.46 23.674 -15.282 1 88.43 114 PRO B O 1
ATOM 2293 N N . GLY B 1 115 ? 6.865 24.137 -13.157 1 87.94 115 GLY B N 1
ATOM 2294 C CA . GLY B 1 115 ? 6.753 25.576 -13.337 1 87.94 115 GLY B CA 1
ATOM 2295 C C . GLY B 1 115 ? 5.321 26.073 -13.29 1 87.94 115 GLY B C 1
ATOM 2296 O O . GLY B 1 115 ? 5.076 27.281 -13.328 1 87.94 115 GLY B O 1
ATOM 2297 N N . SER B 1 116 ? 4.444 25.15 -13.209 1 90.53 116 SER B N 1
ATOM 2298 C CA . SER B 1 116 ? 3.041 25.546 -13.165 1 90.53 116 SER B CA 1
ATOM 2299 C C . SER B 1 116 ? 2.69 26.189 -11.828 1 90.53 116 SER B C 1
ATOM 2301 O O . SER B 1 116 ? 3.388 25.984 -10.832 1 90.53 116 SER B O 1
ATOM 2303 N N . ASN B 1 117 ? 1.634 26.966 -11.88 1 90.54 117 ASN B N 1
ATOM 2304 C CA . ASN B 1 117 ? 1.123 27.566 -10.652 1 90.54 117 ASN B CA 1
ATOM 2305 C C . ASN B 1 117 ? 0.648 26.504 -9.665 1 90.54 117 ASN B C 1
ATOM 2307 O O . ASN B 1 117 ? 0.78 26.675 -8.452 1 90.54 117 ASN B O 1
ATOM 2311 N N . GLU B 1 118 ? 0.198 25.481 -10.216 1 89.21 118 GLU B N 1
ATOM 2312 C CA . GLU B 1 118 ? -0.274 24.381 -9.38 1 89.21 118 GLU B CA 1
ATOM 2313 C C . GLU B 1 118 ? 0.871 23.762 -8.585 1 89.21 118 GLU B C 1
ATOM 2315 O O . GLU B 1 118 ? 0.756 23.561 -7.374 1 89.21 118 GLU B O 1
ATOM 2320 N N . LEU B 1 119 ? 1.909 23.524 -9.275 1 91.64 119 LEU B N 1
ATOM 2321 C CA . LEU B 1 119 ? 3.067 22.942 -8.606 1 91.64 119 LEU B CA 1
ATOM 2322 C C . LEU B 1 119 ? 3.614 23.89 -7.544 1 91.64 119 LEU B C 1
ATOM 2324 O O . LEU B 1 119 ? 3.952 23.462 -6.438 1 91.64 119 LEU B O 1
ATOM 2328 N N . LYS B 1 120 ? 3.666 25.171 -7.88 1 92.26 120 LYS B N 1
ATOM 2329 C CA . LYS B 1 120 ? 4.151 26.17 -6.932 1 92.26 120 LYS B CA 1
ATOM 2330 C C . LYS B 1 120 ? 3.292 26.194 -5.672 1 92.26 120 LYS B C 1
ATOM 2332 O O . LYS B 1 120 ? 3.814 26.295 -4.56 1 92.26 120 LYS B O 1
ATOM 2337 N N . SER B 1 121 ? 2.072 26.09 -5.908 1 91.45 121 SER B N 1
ATOM 2338 C CA . SER B 1 121 ? 1.136 26.094 -4.787 1 91.45 121 SER B CA 1
ATOM 2339 C C . SER B 1 121 ? 1.331 24.87 -3.899 1 91.45 121 SER B C 1
ATOM 2341 O O . SER B 1 121 ? 1.245 24.966 -2.673 1 91.45 121 SER B O 1
ATOM 2343 N N . LEU B 1 122 ? 1.642 23.755 -4.483 1 93.23 122 LEU B N 1
ATOM 2344 C CA . LEU B 1 122 ? 1.808 22.498 -3.761 1 93.23 122 LEU B CA 1
ATOM 2345 C C . LEU B 1 122 ? 3.125 22.484 -2.992 1 93.23 122 LEU B C 1
ATOM 2347 O O . LEU B 1 122 ? 3.323 21.648 -2.107 1 93.23 122 LEU B O 1
ATOM 2351 N N . MET B 1 123 ? 3.951 23.462 -3.331 1 94.04 123 MET B N 1
ATOM 2352 C CA . MET B 1 123 ? 5.245 23.527 -2.658 1 94.04 123 MET B CA 1
ATOM 2353 C C . MET B 1 123 ? 5.249 24.614 -1.588 1 94.04 123 MET B C 1
ATOM 2355 O O . MET B 1 123 ? 6.263 24.834 -0.924 1 94.04 123 MET B O 1
ATOM 2359 N N . ASP B 1 124 ? 4.181 25.224 -1.375 1 95.48 124 ASP B N 1
ATOM 2360 C CA . ASP B 1 124 ? 4.064 26.309 -0.406 1 95.48 124 ASP B CA 1
ATOM 2361 C C . ASP B 1 124 ? 3.228 25.882 0.798 1 95.48 124 ASP B C 1
ATOM 2363 O O . ASP B 1 124 ? 2 25.818 0.716 1 95.48 124 ASP B O 1
ATOM 2367 N N . PRO B 1 125 ? 3.831 25.763 1.91 1 95.42 125 PRO B N 1
ATOM 2368 C CA . PRO B 1 125 ? 3.127 25.286 3.102 1 95.42 125 PRO B CA 1
ATOM 2369 C C . PRO B 1 125 ? 1.943 26.173 3.482 1 95.42 125 PRO B C 1
ATOM 2371 O O . PRO B 1 125 ? 0.944 25.68 4.012 1 95.42 125 PRO B O 1
ATOM 2374 N N . GLU B 1 126 ? 2.114 27.447 3.264 1 96.13 126 GLU B N 1
ATOM 2375 C CA . GLU B 1 126 ? 1.021 28.35 3.612 1 96.13 126 GLU B CA 1
ATOM 2376 C C . GLU B 1 126 ? -0.206 28.093 2.741 1 96.13 126 GLU B C 1
ATOM 2378 O O . GLU B 1 126 ? -1.337 28.119 3.229 1 96.13 126 GLU B O 1
ATOM 2383 N N . THR B 1 127 ? 0.024 27.873 1.484 1 96.92 127 THR B N 1
ATOM 2384 C CA . THR B 1 127 ? -1.07 27.528 0.583 1 96.92 127 THR B CA 1
ATOM 2385 C C . THR B 1 127 ? -1.695 26.193 0.977 1 96.92 127 THR B C 1
ATOM 2387 O O . THR B 1 127 ? -2.916 26.031 0.92 1 96.92 127 THR B O 1
ATOM 2390 N N . LEU B 1 128 ? -0.902 25.258 1.379 1 97.86 128 LEU B N 1
ATOM 2391 C CA . LEU B 1 128 ? -1.394 23.945 1.78 1 97.86 128 LEU B CA 1
ATOM 2392 C C . LEU B 1 128 ? -2.233 24.043 3.05 1 97.86 128 LEU B C 1
ATOM 2394 O O . LEU B 1 128 ? -3.229 23.331 3.197 1 97.86 128 LEU B O 1
ATOM 2398 N N . LYS B 1 129 ? -1.831 24.927 3.935 1 97.78 129 LYS B N 1
ATOM 2399 C CA . LYS B 1 129 ? -2.608 25.154 5.149 1 97.78 129 LYS B CA 1
ATOM 2400 C C . LYS B 1 129 ? -4.012 25.654 4.818 1 97.78 129 LYS B C 1
ATOM 2402 O O . LYS B 1 129 ? -4.997 25.174 5.383 1 97.78 129 LYS B O 1
ATOM 2407 N N . LYS B 1 130 ? -4.031 26.551 3.922 1 97.22 130 LYS B N 1
ATOM 2408 C CA . LYS B 1 130 ? -5.318 27.094 3.497 1 97.22 130 LYS B CA 1
ATOM 2409 C C . LYS B 1 130 ? -6.167 26.025 2.815 1 97.22 130 LYS B C 1
ATOM 2411 O O . LYS B 1 130 ? -7.374 25.938 3.052 1 97.22 130 LYS B O 1
ATOM 2416 N N . THR B 1 131 ? -5.504 25.255 1.975 1 97.01 131 THR B N 1
ATOM 2417 C CA . THR B 1 131 ? -6.18 24.158 1.292 1 97.01 131 THR B CA 1
ATOM 2418 C C . THR B 1 131 ? -6.774 23.178 2.3 1 97.01 131 THR B C 1
ATOM 2420 O O . THR B 1 131 ? -7.94 22.793 2.186 1 97.01 131 THR B O 1
ATOM 2423 N N . ALA B 1 132 ? -6.023 22.831 3.3 1 97.71 132 ALA B N 1
ATOM 2424 C CA . ALA B 1 132 ? -6.474 21.891 4.323 1 97.71 132 ALA B CA 1
ATOM 2425 C C . ALA B 1 132 ? -7.67 22.447 5.09 1 97.71 132 ALA B C 1
ATOM 2427 O O . ALA B 1 132 ? -8.644 21.732 5.336 1 97.71 132 ALA B O 1
ATOM 2428 N N . SER B 1 133 ? -7.592 23.72 5.397 1 97.16 133 SER B N 1
ATOM 2429 C CA . SER B 1 133 ? -8.647 24.367 6.172 1 97.16 133 SER B CA 1
ATOM 2430 C C . SER B 1 133 ? -9.971 24.361 5.415 1 97.16 133 SER B C 1
ATOM 2432 O O . SER B 1 133 ? -11.04 24.291 6.025 1 97.16 133 SER B O 1
ATOM 2434 N N . SER B 1 134 ? -9.854 24.28 4.112 1 96.2 134 SER B N 1
ATOM 2435 C CA . SER B 1 134 ? -11.058 24.341 3.288 1 96.2 134 SER B CA 1
ATOM 2436 C C . SER B 1 134 ? -11.553 22.944 2.931 1 96.2 134 SER B C 1
ATOM 2438 O O . SER B 1 134 ? -12.721 22.765 2.577 1 96.2 134 SER B O 1
ATOM 2440 N N . ALA B 1 135 ? -10.712 22.013 3.098 1 96.75 135 ALA B N 1
ATOM 2441 C CA . ALA B 1 135 ? -11.009 20.714 2.502 1 96.75 135 ALA B CA 1
ATOM 2442 C C . ALA B 1 135 ? -11.535 19.737 3.549 1 96.75 135 ALA B C 1
ATOM 2444 O O . ALA B 1 135 ? -12.295 18.821 3.227 1 96.75 135 ALA B O 1
ATOM 2445 N N . VAL B 1 136 ? -11.114 19.925 4.797 1 97.34 136 VAL B N 1
ATOM 2446 C CA . VAL B 1 136 ? -11.421 18.885 5.774 1 97.34 136 VAL B CA 1
ATOM 2447 C C . VAL B 1 136 ? -12.292 19.463 6.888 1 97.34 136 VAL B C 1
ATOM 2449 O O . VAL B 1 136 ? -12.279 20.672 7.13 1 97.34 136 VAL B O 1
ATOM 2452 N N . PRO B 1 137 ? -13.049 18.568 7.61 1 95.62 137 PRO B N 1
ATOM 2453 C CA . PRO B 1 137 ? -13.807 19.028 8.776 1 95.62 137 PRO B CA 1
ATOM 2454 C C . PRO B 1 137 ? -12.914 19.62 9.864 1 95.62 137 PRO B C 1
ATOM 2456 O O . PRO B 1 137 ? -11.737 19.265 9.963 1 95.62 137 PRO B O 1
ATOM 2459 N N . ALA B 1 138 ? -13.403 20.448 10.663 1 95.11 138 ALA B N 1
ATOM 2460 C CA . ALA B 1 138 ? -12.683 21.161 11.716 1 95.11 138 ALA B CA 1
ATOM 2461 C C . ALA B 1 138 ? -12 20.185 12.67 1 95.11 138 ALA B C 1
ATOM 2463 O O . ALA B 1 138 ? -10.879 20.431 13.121 1 95.11 138 ALA B O 1
ATOM 2464 N N . ASP B 1 139 ? -12.593 19.016 12.893 1 94.28 139 ASP B N 1
ATOM 2465 C CA . ASP B 1 139 ? -12.078 18.039 13.847 1 94.28 139 ASP B CA 1
ATOM 2466 C C . ASP B 1 139 ? -10.797 17.389 13.329 1 94.28 139 ASP B C 1
ATOM 2468 O O . ASP B 1 139 ? -9.981 16.901 14.114 1 94.28 139 ASP B O 1
ATOM 2472 N N . ASP B 1 140 ? -10.673 17.471 12.001 1 97.08 140 ASP B N 1
ATOM 2473 C CA . ASP B 1 140 ? -9.517 16.817 11.397 1 97.08 140 ASP B CA 1
ATOM 2474 C C . ASP B 1 140 ? -8.383 17.813 11.161 1 97.08 140 ASP B C 1
ATOM 2476 O O . ASP B 1 140 ? -7.231 17.417 10.972 1 97.08 140 ASP B O 1
ATOM 2480 N N . LEU B 1 141 ? -8.733 19.05 11.162 1 98.12 141 LEU B N 1
ATOM 2481 C CA . LEU B 1 141 ? -7.804 20.07 10.688 1 98.12 141 LEU B CA 1
ATOM 2482 C C . LEU B 1 141 ? -6.554 20.115 11.56 1 98.12 141 LEU B C 1
ATOM 2484 O O . LEU B 1 141 ? -5.436 20.198 11.046 1 98.12 141 LEU B O 1
ATOM 2488 N N . LYS B 1 142 ? -6.758 20.061 12.807 1 97.97 142 LYS B N 1
ATOM 2489 C CA . LYS B 1 142 ? -5.619 20.127 13.718 1 97.97 142 LYS B CA 1
ATOM 2490 C C . LYS B 1 142 ? -4.584 19.057 13.383 1 97.97 142 LYS B C 1
ATOM 2492 O O . LYS B 1 142 ? -3.391 19.351 13.276 1 97.97 142 LYS B O 1
ATOM 2497 N N . ASP B 1 143 ? -5.006 17.851 13.203 1 98.49 143 ASP B N 1
ATOM 2498 C CA . ASP B 1 143 ? -4.102 16.738 12.929 1 98.49 143 ASP B CA 1
ATOM 2499 C C . ASP B 1 143 ? -3.494 16.855 11.533 1 98.49 143 ASP B C 1
ATOM 2501 O O . ASP B 1 143 ? -2.333 16.496 11.324 1 98.49 143 ASP B O 1
ATOM 2505 N N . VAL B 1 144 ? -4.27 17.343 10.587 1 98.76 144 VAL B N 1
ATOM 2506 C CA . VAL B 1 144 ? -3.731 17.546 9.246 1 98.76 144 VAL B CA 1
ATOM 2507 C C . VAL B 1 144 ? -2.58 18.548 9.298 1 98.76 144 VAL B C 1
ATOM 2509 O O . VAL B 1 144 ? -1.553 18.357 8.643 1 98.76 144 VAL B O 1
ATOM 2512 N N . LEU B 1 145 ? -2.784 19.572 10.088 1 98.65 145 LEU B N 1
ATOM 2513 C CA . LEU B 1 145 ? -1.754 20.599 10.2 1 98.65 145 LEU B CA 1
ATOM 2514 C C . LEU B 1 145 ? -0.506 20.045 10.88 1 98.65 145 LEU B C 1
ATOM 2516 O O . LEU B 1 145 ? 0.613 20.449 10.557 1 98.65 145 LEU B O 1
ATOM 2520 N N . VAL B 1 146 ? -0.687 19.122 11.81 1 98.84 146 VAL B N 1
ATOM 2521 C CA . VAL B 1 146 ? 0.461 18.446 12.405 1 98.84 146 VAL B CA 1
ATOM 2522 C C . VAL B 1 146 ? 1.233 17.692 11.325 1 98.84 146 VAL B C 1
ATOM 2524 O O . VAL B 1 146 ? 2.461 17.786 11.251 1 98.84 146 VAL B O 1
ATOM 2527 N N . LEU B 1 147 ? 0.53 16.969 10.48 1 98.84 147 LEU B N 1
ATOM 2528 C CA . LEU B 1 147 ? 1.181 16.233 9.402 1 98.84 147 LEU B CA 1
ATOM 2529 C C . LEU B 1 147 ? 1.936 17.181 8.476 1 98.84 147 LEU B C 1
ATOM 2531 O O . LEU B 1 147 ? 3.064 16.892 8.071 1 98.84 147 LEU B O 1
ATOM 2535 N N . LEU B 1 148 ? 1.293 18.254 8.165 1 98.74 148 LEU B N 1
ATOM 2536 C CA . LEU B 1 148 ? 1.915 19.222 7.268 1 98.74 148 LEU B CA 1
ATOM 2537 C C . LEU B 1 148 ? 3.175 19.81 7.895 1 98.74 148 LEU B C 1
ATOM 2539 O O . LEU B 1 148 ? 4.194 19.968 7.218 1 98.74 148 LEU B O 1
ATOM 2543 N N . ARG B 1 149 ? 3.113 20.134 9.173 1 98.44 149 ARG B N 1
ATOM 2544 C CA . ARG B 1 149 ? 4.272 20.665 9.885 1 98.44 149 ARG B CA 1
ATOM 2545 C C . ARG B 1 149 ? 5.421 19.662 9.885 1 98.44 149 ARG B C 1
ATOM 2547 O O . ARG B 1 149 ? 6.574 20.032 9.654 1 98.44 149 ARG B O 1
ATOM 2554 N N . CYS B 1 150 ? 5.128 18.453 10.108 1 98.8 150 CYS B N 1
ATOM 2555 C CA . CYS B 1 150 ? 6.134 17.396 10.095 1 98.8 150 CYS B CA 1
ATOM 2556 C C . CYS B 1 150 ? 6.73 17.227 8.703 1 98.8 150 CYS B C 1
ATOM 2558 O O . CYS B 1 150 ? 7.946 17.096 8.556 1 98.8 150 CYS B O 1
ATOM 2560 N N . LEU B 1 151 ? 5.881 17.239 7.716 1 98.59 151 LEU B N 1
ATOM 2561 C CA . LEU B 1 151 ? 6.345 17.112 6.339 1 98.59 151 LEU B CA 1
ATOM 2562 C C . LEU B 1 151 ? 7.275 18.263 5.97 1 98.59 151 LEU B C 1
ATOM 2564 O O . LEU B 1 151 ? 8.316 18.05 5.345 1 98.59 151 LEU B O 1
ATOM 2568 N N . LYS B 1 152 ? 6.854 19.428 6.363 1 98.1 152 LYS B N 1
ATOM 2569 C CA . LYS B 1 152 ? 7.678 20.608 6.118 1 98.1 152 LYS B CA 1
ATOM 2570 C C . LYS B 1 152 ? 9.052 20.464 6.766 1 98.1 152 LYS B C 1
ATOM 2572 O O . LYS B 1 152 ? 10.072 20.775 6.147 1 98.1 152 LYS B O 1
ATOM 2577 N N . HIS B 1 153 ? 9.021 20.03 7.927 1 98.05 153 HIS B N 1
ATOM 2578 C CA . HIS B 1 153 ? 10.281 19.866 8.644 1 98.05 153 HIS B CA 1
ATOM 2579 C C . HIS B 1 153 ? 11.181 18.849 7.951 1 98.05 153 HIS B C 1
ATOM 2581 O O . HIS B 1 153 ? 12.372 19.102 7.751 1 98.05 153 HIS B O 1
ATOM 2587 N N . LEU B 1 154 ? 10.642 17.729 7.593 1 97.81 154 LEU B N 1
ATOM 2588 C CA . LEU B 1 154 ? 11.441 16.702 6.934 1 97.81 154 LEU B CA 1
ATOM 2589 C C . LEU B 1 154 ? 11.946 17.191 5.58 1 97.81 154 LEU B C 1
ATOM 2591 O O . LEU B 1 154 ? 13.065 16.868 5.177 1 97.81 154 LEU B O 1
ATOM 2595 N N . SER B 1 155 ? 11.123 17.883 4.921 1 97.17 155 SER B N 1
ATOM 2596 C CA . SER B 1 155 ? 11.527 18.448 3.638 1 97.17 155 SER B CA 1
ATOM 2597 C C . SER B 1 155 ? 12.74 19.36 3.792 1 97.17 155 SER B C 1
ATOM 2599 O O . SER B 1 155 ? 13.677 19.296 2.994 1 97.17 155 SER B O 1
ATOM 2601 N N . LYS B 1 156 ? 12.72 20.156 4.755 1 96.57 156 LYS B N 1
ATOM 2602 C CA . LYS B 1 156 ? 13.846 21.043 5.037 1 96.57 156 LYS B CA 1
ATOM 2603 C C . LYS B 1 156 ? 15.099 20.245 5.386 1 96.57 156 LYS B C 1
ATOM 2605 O O . LYS B 1 156 ? 16.197 20.573 4.93 1 96.57 156 LYS B O 1
ATOM 2610 N N . GLU B 1 157 ? 14.869 19.231 6.083 1 95.75 157 GLU B N 1
ATOM 2611 C CA . GLU B 1 157 ? 15.992 18.434 6.567 1 95.75 157 GLU B CA 1
ATOM 2612 C C . GLU B 1 157 ? 16.667 17.681 5.424 1 95.75 157 GLU B C 1
ATOM 2614 O O . GLU B 1 157 ? 17.896 17.621 5.354 1 95.75 157 GLU B O 1
ATOM 2619 N N . ASP B 1 158 ? 15.859 17.095 4.568 1 94.83 158 ASP B N 1
ATOM 2620 C CA . ASP B 1 158 ? 16.478 16.276 3.53 1 94.83 158 ASP B CA 1
ATOM 2621 C C . ASP B 1 158 ? 16.692 17.081 2.25 1 94.83 158 ASP B C 1
ATOM 2623 O O . ASP B 1 158 ? 17.276 16.581 1.286 1 94.83 158 ASP B O 1
ATOM 2627 N N . GLY B 1 159 ? 16.173 18.308 2.235 1 94.74 159 GLY B N 1
ATOM 2628 C CA . GLY B 1 159 ? 16.386 19.219 1.122 1 94.74 159 GLY B CA 1
ATOM 2629 C C . GLY B 1 159 ? 15.531 18.893 -0.088 1 94.74 159 GLY B C 1
ATOM 2630 O O . GLY B 1 159 ? 15.82 19.344 -1.198 1 94.74 159 GLY B O 1
ATOM 2631 N N . LYS B 1 160 ? 14.565 18.055 0.03 1 94.89 160 LYS B N 1
ATOM 2632 C CA . LYS B 1 160 ? 13.663 17.684 -1.057 1 94.89 160 LYS B CA 1
ATOM 2633 C C . LYS B 1 160 ? 12.368 18.488 -0.996 1 94.89 160 LYS B C 1
ATOM 2635 O O . LYS B 1 160 ? 11.984 18.976 0.069 1 94.89 160 LYS B O 1
ATOM 2640 N N . PRO B 1 161 ? 11.705 18.597 -2.157 1 94.26 161 PRO B N 1
ATOM 2641 C CA . PRO B 1 161 ? 10.412 19.284 -2.135 1 94.26 161 PRO B CA 1
ATOM 2642 C C . PRO B 1 161 ? 9.385 18.582 -1.25 1 94.26 161 PRO B C 1
ATOM 2644 O O . PRO B 1 161 ? 9.553 17.406 -0.917 1 94.26 161 PRO B O 1
ATOM 2647 N N . LEU B 1 162 ? 8.35 19.278 -0.901 1 96.27 162 LEU B N 1
ATOM 2648 C CA . LEU B 1 162 ? 7.307 18.714 -0.051 1 96.27 162 LEU B CA 1
ATOM 2649 C C . LEU B 1 162 ? 6.744 17.434 -0.659 1 96.27 162 LEU B C 1
ATOM 2651 O O . LEU B 1 162 ? 6.599 16.424 0.034 1 96.27 162 LEU B O 1
ATOM 2655 N N . PHE B 1 163 ? 6.444 17.556 -1.908 1 95.31 163 PHE B N 1
ATOM 2656 C CA . PHE B 1 163 ? 5.935 16.392 -2.623 1 95.31 163 PHE B CA 1
ATOM 2657 C C . PHE B 1 163 ? 6.986 15.841 -3.579 1 95.31 163 PHE B C 1
ATOM 2659 O O . PHE B 1 163 ? 7.458 16.553 -4.468 1 95.31 163 PHE B O 1
ATOM 2666 N N . VAL B 1 164 ? 7.329 14.629 -3.325 1 90.52 164 VAL B N 1
ATOM 2667 C CA . VAL B 1 164 ? 8.297 13.959 -4.188 1 90.52 164 VAL B CA 1
ATOM 2668 C C . VAL B 1 164 ? 7.597 12.88 -5.011 1 90.52 164 VAL B C 1
ATOM 2670 O O . VAL B 1 164 ? 6.917 12.013 -4.458 1 90.52 164 VAL B O 1
ATOM 2673 N N . TRP B 1 165 ? 7.572 13.036 -6.276 1 84.64 165 TRP B N 1
ATOM 2674 C CA . TRP B 1 165 ? 6.974 12.044 -7.163 1 84.64 165 TRP B CA 1
ATOM 2675 C C . TRP B 1 165 ? 8.046 11.163 -7.796 1 84.64 165 TRP B C 1
ATOM 2677 O O . TRP B 1 165 ? 9.17 11.614 -8.032 1 84.64 165 TRP B O 1
#